Protein AF-A0A1Y4AW25-F1 (afdb_monomer)

Secondary structure (DSSP, 8-state):
----------------PPPPPPPPPPPPPPPPEEEEEEEEEEEEHHHHTTEEEEEEEE-TTSSEEEEETTSSS-EEE----EEEEE-TTS-EEEEEEEEEEEEEEE-SSSEEEEEEEEEEEPTTPPPP-TT-EEEEEEEEEEEEEEEETTTTEEEEEE-----EEEE-SS-HHHHHHHHHHHSS-EEEEETTEEEEES--HHHHHHHHHTT-EEEEEEE-TTS-EEEEEEETTS--

pLDDT: mean 75.8, std 14.0, range [26.12, 91.06]

Mean predicted aligned error: 12.26 Å

Foldseek 3Di:
DDDDDDDDDDDPDPDPDPDPDPDDPDPDPDFAWKKKKKKKKKKFPLLVLFWWKKKWKQDPVRDIDIDTPVPDDWDWDQDQAKEKEAEQVRDIDITGIIMTMDMDMGRDDWDKIKMKIAIHTDPCRDWDDQLDKTKIAIDMWMWMWTDGRPVPDTDTDGDDDHHHYDYYNHDPVRQSVVCVVPVAWDWDDDPRMIIIHRHGSVVSVVNSQQNIKMKIKTAGPVRDIDIDMDRPPPDD

Radius of gyration: 31.59 Å; Cα contacts (8 Å, |Δi|>4): 447; chains: 1; bounding box: 48×78×116 Å

Nearest PDB structures (foldseek):
  1olp-assembly3_C  TM=3.639E-01  e=3.369E-01  Clostridium sardiniense
  3mi8-assembly1_A  TM=3.606E-01  e=2.000E+00  Homo sapiens
  3k51-assembly1_A  TM=3.348E-01  e=2.765E+00  Homo sapiens
  7vs6-assembly1_A-2  TM=2.572E-01  e=1.701E+00  Cucumis sativus
  4ldy-assembly1_A  TM=1.721E-01  e=8.434E-01  Arabidopsis thaliana

Structure (mmCIF, N/CA/C/O backbone):
data_AF-A0A1Y4AW25-F1
#
_entry.id   AF-A0A1Y4AW25-F1
#
loop_
_atom_site.group_PDB
_atom_site.id
_atom_site.type_symbol
_atom_site.label_atom_id
_atom_site.label_alt_id
_atom_site.label_comp_id
_atom_site.label_asym_id
_atom_site.label_entity_id
_atom_site.label_seq_id
_atom_site.pdbx_PDB_ins_code
_atom_site.Cartn_x
_atom_site.Cartn_y
_atom_site.Cartn_z
_atom_site.occupancy
_atom_site.B_iso_or_equiv
_atom_site.auth_seq_id
_atom_site.auth_comp_id
_atom_site.auth_asym_id
_atom_site.auth_atom_id
_atom_site.pdbx_PDB_model_num
ATOM 1 N N . MET A 1 1 ? -1.134 62.618 89.901 1.00 27.34 1 MET A N 1
ATOM 2 C CA . MET A 1 1 ? -0.429 62.319 88.638 1.00 27.34 1 MET A CA 1
ATOM 3 C C . MET A 1 1 ? -1.473 61.701 87.705 1.00 27.34 1 MET A C 1
ATOM 5 O O . MET A 1 1 ? -2.056 60.717 88.125 1.00 27.34 1 MET A O 1
ATOM 9 N N . CYS A 1 2 ? -1.793 62.411 86.607 1.00 27.56 2 CYS A N 1
ATOM 10 C CA . CYS A 1 2 ? -2.615 62.137 85.390 1.00 27.56 2 CYS A CA 1
ATOM 11 C C . CYS A 1 2 ? -3.703 61.022 85.431 1.00 27.56 2 CYS A C 1
ATOM 13 O O . CYS A 1 2 ? -3.367 59.892 85.747 1.00 27.56 2 CYS A O 1
ATOM 15 N N . ILE A 1 3 ? -5.024 61.250 85.259 1.00 27.12 3 ILE A N 1
ATOM 16 C CA . ILE A 1 3 ? -5.886 61.751 84.136 1.00 27.12 3 ILE A CA 1
ATOM 17 C C . ILE A 1 3 ? -6.130 60.742 82.980 1.00 27.12 3 ILE A C 1
ATOM 19 O O . ILE A 1 3 ? -5.175 60.346 82.325 1.00 27.12 3 ILE A O 1
ATOM 23 N N . GLY A 1 4 ? -7.426 60.492 82.672 1.00 26.12 4 GLY A N 1
ATOM 24 C CA . GLY A 1 4 ? -8.008 60.118 81.350 1.00 26.12 4 GLY A CA 1
ATOM 25 C C . GLY A 1 4 ? -8.798 58.788 81.348 1.00 26.12 4 GLY A C 1
ATOM 26 O O . GLY A 1 4 ? -8.183 57.759 81.578 1.00 26.12 4 GLY A O 1
ATOM 27 N N . LEU A 1 5 ? -10.145 58.707 81.349 1.00 31.09 5 LEU A N 1
ATOM 28 C CA . LEU A 1 5 ? -11.220 58.986 80.351 1.00 31.09 5 LEU A CA 1
ATOM 29 C C . LEU A 1 5 ? -11.307 58.025 79.129 1.00 31.09 5 LEU A C 1
ATOM 31 O O . LEU A 1 5 ? -10.419 58.022 78.291 1.00 31.09 5 LEU A O 1
ATOM 35 N N . PHE A 1 6 ? -12.435 57.283 79.085 1.00 35.62 6 PHE A N 1
ATOM 36 C CA . PHE A 1 6 ? -13.186 56.574 78.013 1.00 35.62 6 PHE A CA 1
ATOM 37 C C . PHE A 1 6 ? -12.570 56.324 76.616 1.00 35.62 6 PHE A C 1
ATOM 39 O O . PHE A 1 6 ? -12.140 57.270 75.968 1.00 35.62 6 PHE A O 1
ATOM 46 N N . SER A 1 7 ? -12.781 55.115 76.055 1.00 30.88 7 SER A N 1
ATOM 47 C CA . SER A 1 7 ? -13.607 54.897 74.837 1.00 30.88 7 SER A CA 1
ATOM 48 C C . SER A 1 7 ? -13.652 53.423 74.367 1.00 30.88 7 SER A C 1
ATOM 50 O O . SER A 1 7 ? -12.668 52.706 74.453 1.00 30.88 7 SER A O 1
ATOM 52 N N . CYS A 1 8 ? -14.835 53.055 73.860 1.00 42.72 8 CYS A N 1
ATOM 53 C CA . CYS A 1 8 ? -15.326 51.901 73.092 1.00 42.72 8 CYS A CA 1
ATOM 54 C C . CYS A 1 8 ? -14.332 50.932 72.423 1.00 42.72 8 CYS A C 1
ATOM 56 O O . CYS A 1 8 ? -13.500 51.374 71.639 1.00 42.72 8 CYS A O 1
ATOM 58 N N . GLU A 1 9 ? -14.615 49.625 72.517 1.00 40.53 9 GLU A N 1
ATOM 59 C CA . GLU A 1 9 ? -14.358 48.667 71.431 1.00 40.53 9 GLU A CA 1
ATOM 60 C C . GLU A 1 9 ? -15.408 47.530 71.431 1.00 40.53 9 GLU A C 1
ATOM 62 O O . GLU A 1 9 ? -15.470 46.702 72.329 1.00 40.53 9 GLU A O 1
ATOM 67 N N . LYS A 1 10 ? -16.305 47.657 70.442 1.00 41.28 10 LYS A N 1
ATOM 68 C CA . LYS A 1 10 ? -17.182 46.714 69.721 1.00 41.28 10 LYS A CA 1
ATOM 69 C C . LYS A 1 10 ? -17.498 45.336 70.331 1.00 41.28 10 LYS A C 1
ATOM 71 O O . LYS A 1 10 ? -16.627 44.486 70.452 1.00 41.28 10 LYS A O 1
ATOM 76 N N . ASP A 1 11 ? -18.800 45.083 70.497 1.00 41.22 11 ASP A N 1
ATOM 77 C CA . ASP A 1 11 ? -19.376 43.736 70.468 1.00 41.22 11 ASP A CA 1
ATOM 78 C C . ASP A 1 11 ? -18.989 43.038 69.150 1.00 41.22 11 ASP A C 1
ATOM 80 O O . ASP A 1 11 ? -19.359 43.491 68.061 1.00 41.22 11 ASP A O 1
ATOM 84 N N . GLU A 1 12 ? -18.240 41.939 69.233 1.0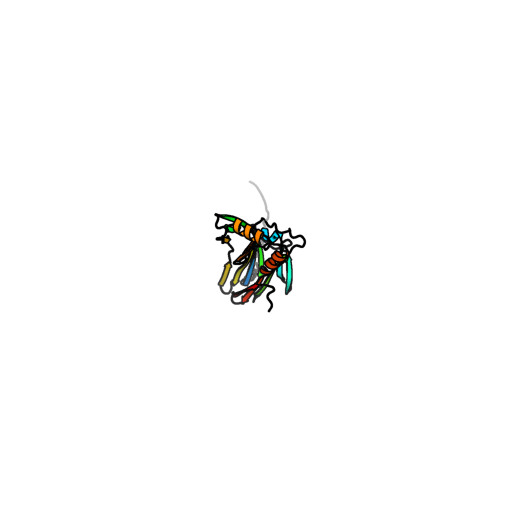0 47.34 12 GLU A N 1
ATOM 85 C CA . GLU A 1 12 ? -18.082 41.014 68.113 1.00 47.34 12 GLU A CA 1
ATOM 86 C C . GLU A 1 12 ? -19.404 40.271 67.909 1.00 47.34 12 GLU A C 1
ATOM 88 O O . GLU A 1 12 ? -19.788 39.386 68.673 1.00 47.34 12 GLU A O 1
ATOM 93 N N . VAL A 1 13 ? -20.126 40.651 66.856 1.00 50.34 13 VAL A N 1
ATOM 94 C CA . VAL A 1 13 ? -21.209 39.839 66.309 1.00 50.34 13 VAL A CA 1
ATOM 95 C C . VAL A 1 13 ? -20.568 38.577 65.738 1.00 50.34 13 VAL A C 1
ATOM 97 O O . VAL A 1 13 ? -19.951 38.622 64.673 1.00 50.34 13 VAL A O 1
ATOM 100 N N . ILE A 1 14 ? -20.715 37.452 66.439 1.00 46.97 14 ILE A N 1
ATOM 101 C CA . ILE A 1 14 ? -20.463 36.128 65.869 1.00 46.97 14 ILE A CA 1
ATOM 102 C C . ILE A 1 14 ? -21.496 35.954 64.754 1.00 46.97 14 ILE A C 1
ATOM 104 O O . ILE A 1 14 ? -22.666 35.670 64.998 1.00 46.97 14 ILE A O 1
ATOM 108 N N . THR A 1 15 ? -21.080 36.220 63.522 1.00 50.06 15 THR A N 1
ATOM 109 C CA . THR A 1 15 ? -21.823 35.804 62.338 1.00 50.06 15 THR A CA 1
ATOM 110 C C . THR A 1 15 ? -21.488 34.335 62.149 1.00 50.06 15 THR A C 1
ATOM 112 O O . THR A 1 15 ? -20.350 33.996 61.834 1.00 50.06 15 THR A O 1
ATOM 115 N N . GLU A 1 16 ? -22.450 33.451 62.420 1.00 53.34 16 GLU A N 1
ATOM 116 C CA . GLU A 1 16 ? -22.342 32.055 62.005 1.00 53.34 16 GLU A CA 1
ATOM 117 C C . GLU A 1 16 ? -22.147 32.054 60.486 1.00 53.34 16 GLU A C 1
ATOM 119 O O . GLU A 1 16 ? -23.026 32.463 59.725 1.00 53.34 16 GLU A O 1
ATOM 124 N N . VAL A 1 17 ? -20.942 31.687 60.051 1.00 58.81 17 VAL A N 1
ATOM 125 C CA . VAL A 1 17 ? -20.667 31.411 58.646 1.00 58.81 17 VAL A CA 1
ATOM 126 C C . VAL A 1 17 ? -21.529 30.197 58.299 1.00 58.81 17 VAL A C 1
ATOM 128 O O . VAL A 1 17 ? -21.386 29.180 58.981 1.00 58.81 17 VAL A O 1
ATOM 131 N N . PRO A 1 18 ? -22.446 30.277 57.316 1.00 58.16 18 PRO A N 1
ATOM 132 C CA . PRO A 1 18 ? -23.211 29.107 56.911 1.00 58.16 18 PRO A CA 1
ATOM 133 C C . PRO A 1 18 ? -22.225 28.009 56.511 1.00 58.16 18 PRO A C 1
ATOM 135 O O . PRO A 1 18 ? -21.277 28.277 55.767 1.00 58.16 18 PRO A O 1
ATOM 138 N N . GLU A 1 19 ? -22.419 26.800 57.046 1.00 61.88 19 GLU A N 1
ATOM 139 C CA . GLU A 1 19 ? -21.645 25.635 56.623 1.00 61.88 19 GLU A CA 1
ATOM 140 C C . GLU A 1 19 ? -21.686 25.557 55.090 1.00 61.88 19 GLU A C 1
ATOM 142 O O . GLU A 1 19 ? -22.754 25.783 54.505 1.00 61.88 19 GLU A O 1
ATOM 147 N N . PRO A 1 20 ? -20.546 25.304 54.420 1.00 60.94 20 PRO A N 1
ATOM 148 C CA . PRO A 1 20 ? -20.552 25.136 52.980 1.00 60.94 20 PRO A CA 1
ATOM 149 C C . PRO A 1 20 ? -21.541 24.022 52.651 1.00 60.94 20 PRO A C 1
ATOM 151 O O . PRO A 1 20 ? -21.436 22.914 53.180 1.00 60.94 20 PRO A O 1
ATOM 154 N N . THR A 1 21 ? -22.528 24.338 51.813 1.00 65.62 21 THR A N 1
ATOM 155 C CA . THR A 1 21 ? -23.413 23.337 51.228 1.00 65.62 21 THR A CA 1
ATOM 156 C C . THR A 1 21 ? -22.523 22.225 50.674 1.00 65.62 21 THR A C 1
ATOM 158 O O . THR A 1 21 ? -21.585 22.559 49.944 1.00 65.62 21 THR A O 1
ATOM 161 N N . PRO A 1 22 ? -22.750 20.945 51.023 1.00 64.94 22 PRO A N 1
ATOM 162 C CA . PRO A 1 22 ? -22.009 19.854 50.412 1.00 64.94 22 PRO A CA 1
ATOM 163 C C . PRO A 1 22 ? -22.120 20.014 48.898 1.00 64.94 22 PRO A C 1
ATOM 165 O O . PRO A 1 22 ? -23.236 20.054 48.376 1.00 64.94 22 PRO A O 1
ATOM 168 N N . GLU A 1 23 ? -20.989 20.191 48.212 1.00 63.78 23 GLU A N 1
ATOM 169 C CA . GLU A 1 23 ? -20.972 20.078 46.757 1.00 63.78 23 GLU A CA 1
ATOM 170 C C . GLU A 1 23 ? -21.543 18.697 46.436 1.00 63.78 23 GLU A C 1
ATOM 172 O O . GLU A 1 23 ? -21.101 17.693 47.008 1.00 63.78 23 GLU A O 1
ATOM 177 N N . GLU A 1 24 ? -22.582 18.648 45.597 1.00 65.06 24 GLU A N 1
ATOM 178 C CA . GLU A 1 24 ? -23.024 17.374 45.045 1.00 65.06 24 GLU A CA 1
ATOM 179 C C . GLU A 1 24 ? -21.786 16.700 44.446 1.00 65.06 24 GLU A C 1
ATOM 181 O O . GLU A 1 24 ? -21.027 17.373 43.737 1.00 65.06 24 GLU A O 1
ATOM 186 N N . PRO A 1 25 ? -21.522 15.419 44.768 1.00 60.66 25 PRO A N 1
ATOM 187 C CA . PRO A 1 25 ? -20.409 14.718 44.158 1.00 60.66 25 PRO A CA 1
ATOM 188 C C . PRO A 1 25 ? -20.555 14.870 42.647 1.00 60.66 25 PRO A C 1
ATOM 190 O O . PRO A 1 25 ? -21.625 14.593 42.099 1.00 60.66 25 PRO A O 1
ATOM 193 N N . ALA A 1 26 ? -19.502 15.374 41.997 1.00 67.94 26 ALA A N 1
ATOM 194 C CA . ALA A 1 26 ? -19.454 15.403 40.546 1.00 67.94 26 ALA A CA 1
ATOM 195 C C . ALA A 1 26 ? -19.822 13.995 40.053 1.00 67.94 26 ALA A C 1
ATOM 197 O O . ALA A 1 26 ? -19.329 13.028 40.649 1.00 67.94 26 ALA A O 1
ATOM 198 N N . PRO A 1 27 ? -20.714 13.864 39.053 1.00 63.00 27 PRO A N 1
ATOM 199 C CA . PRO A 1 27 ? -21.057 12.553 38.527 1.00 63.00 27 PRO A CA 1
ATOM 200 C C . PRO A 1 27 ? -19.753 11.830 38.195 1.00 63.00 27 PRO A C 1
ATOM 202 O O . PRO A 1 27 ? -18.874 12.409 37.550 1.00 63.00 27 PRO A O 1
ATOM 205 N N . GLU A 1 28 ? -19.593 10.615 38.728 1.00 65.38 28 GLU A N 1
ATOM 206 C CA . GLU A 1 28 ? -18.456 9.778 38.360 1.00 65.38 28 GLU A CA 1
ATOM 207 C C . GLU A 1 28 ? -18.440 9.669 36.829 1.00 65.38 28 GLU A C 1
ATOM 209 O O . GLU A 1 28 ? -19.515 9.527 36.234 1.00 65.38 28 GLU A O 1
ATOM 214 N N . PRO A 1 29 ? -17.270 9.816 36.178 1.00 65.94 29 PRO A N 1
ATOM 215 C CA . PRO A 1 29 ? -17.197 9.671 34.734 1.00 65.94 29 PRO A CA 1
ATOM 216 C C . PRO A 1 29 ? -17.745 8.293 34.363 1.00 65.94 29 PRO A C 1
ATOM 218 O O . PRO A 1 29 ? -17.376 7.294 34.983 1.00 65.94 29 PRO A O 1
ATOM 221 N N . GLU A 1 30 ? -18.657 8.256 33.392 1.00 68.56 30 GLU A N 1
ATOM 222 C CA . GLU A 1 30 ? -19.148 6.991 32.856 1.00 68.56 30 GLU A CA 1
ATOM 223 C C . GLU A 1 30 ? -17.948 6.163 32.362 1.00 68.56 30 GLU A C 1
ATOM 225 O O . GLU A 1 30 ? -17.000 6.745 31.817 1.00 68.56 30 GLU A O 1
ATOM 230 N N . PRO A 1 31 ? -17.935 4.837 32.602 1.00 67.44 31 PRO A N 1
ATOM 231 C CA . PRO A 1 31 ? -16.833 3.987 32.171 1.00 67.44 31 PRO A CA 1
ATOM 232 C C . PRO A 1 31 ? -16.632 4.136 30.664 1.00 67.44 31 PRO A C 1
ATOM 234 O O . PRO A 1 31 ? -17.593 4.092 29.894 1.00 67.44 31 PRO A O 1
ATOM 237 N N . ALA A 1 32 ? -15.384 4.344 30.243 1.00 72.88 32 ALA A N 1
ATOM 238 C CA . ALA A 1 32 ? -15.093 4.575 28.839 1.00 72.88 32 ALA A CA 1
ATOM 239 C C . ALA A 1 32 ? -15.260 3.273 28.042 1.00 72.88 32 ALA A C 1
ATOM 241 O O . ALA A 1 32 ? -14.596 2.270 28.325 1.00 72.88 32 ALA A O 1
ATOM 242 N N . HIS A 1 33 ? -16.121 3.318 27.026 1.00 83.81 33 HIS A N 1
ATOM 243 C CA . HIS A 1 33 ? -16.250 2.281 26.013 1.00 83.81 33 HIS A CA 1
ATOM 244 C C . HIS A 1 33 ? -16.055 2.919 24.641 1.00 83.81 33 HIS A C 1
ATOM 246 O O . HIS A 1 33 ? -16.879 3.716 24.197 1.00 83.81 33 HIS A O 1
ATOM 252 N N . TYR A 1 34 ? -14.934 2.614 23.995 1.00 86.25 34 TYR A N 1
ATOM 253 C CA . TYR A 1 34 ? -14.635 3.140 22.668 1.00 86.25 34 TYR A CA 1
ATOM 254 C C . TYR A 1 34 ? -13.691 2.224 21.896 1.00 86.25 34 TYR A C 1
ATOM 256 O O . TYR A 1 34 ? -12.948 1.415 22.464 1.00 86.25 34 TYR A O 1
ATOM 264 N N . VAL A 1 35 ? -13.698 2.380 20.575 1.00 86.12 35 VAL A N 1
ATOM 265 C CA . VAL A 1 35 ? -12.714 1.763 19.692 1.00 86.12 35 VAL A CA 1
ATOM 266 C C . VAL A 1 35 ? -12.054 2.819 18.823 1.00 86.12 35 VAL A C 1
ATOM 268 O O . VAL A 1 35 ? -12.696 3.597 18.121 1.00 86.12 35 VAL A O 1
ATOM 271 N N . ASP A 1 36 ? -10.731 2.828 18.877 1.00 87.44 36 ASP A N 1
ATOM 272 C CA . ASP A 1 36 ? -9.889 3.574 17.963 1.00 87.44 36 ASP A CA 1
ATOM 273 C C . ASP A 1 36 ? -9.403 2.637 16.857 1.00 87.44 36 ASP A C 1
ATOM 275 O O . ASP A 1 36 ? -8.743 1.633 17.136 1.00 87.44 36 ASP A O 1
ATOM 279 N N . ILE A 1 37 ? -9.657 2.983 15.597 1.00 84.44 37 ILE A N 1
ATOM 280 C CA . ILE A 1 37 ? -9.162 2.241 14.432 1.00 84.44 37 ILE A CA 1
ATOM 281 C C . ILE A 1 37 ? -8.182 3.134 13.680 1.00 84.44 37 ILE A C 1
ATOM 283 O O . ILE A 1 37 ? -8.502 4.248 13.278 1.00 84.44 37 ILE A O 1
ATOM 287 N N . THR A 1 38 ? -6.954 2.660 13.517 1.00 85.44 38 THR A N 1
ATOM 288 C CA . THR A 1 38 ? -5.892 3.331 12.771 1.00 85.44 38 THR A CA 1
ATOM 289 C C . THR A 1 38 ? -5.604 2.575 11.490 1.00 85.44 38 THR A C 1
ATOM 291 O O . THR A 1 38 ? -5.115 1.448 11.499 1.00 85.44 38 THR A O 1
ATOM 294 N N . TYR A 1 39 ? -5.861 3.242 10.380 1.00 84.50 39 TYR A N 1
ATOM 295 C CA . TYR A 1 39 ? -5.588 2.754 9.044 1.00 84.50 39 TYR A CA 1
ATOM 296 C C . TYR A 1 39 ? -4.242 3.266 8.568 1.00 84.50 39 TYR A C 1
ATOM 298 O O . TYR A 1 39 ? -3.952 4.455 8.717 1.00 84.50 39 TYR A O 1
ATOM 306 N N . THR A 1 40 ? -3.440 2.382 7.981 1.00 84.00 40 THR A N 1
ATOM 307 C CA . THR A 1 40 ? -2.124 2.713 7.436 1.00 84.00 40 THR A CA 1
ATOM 308 C C . THR A 1 40 ? -2.053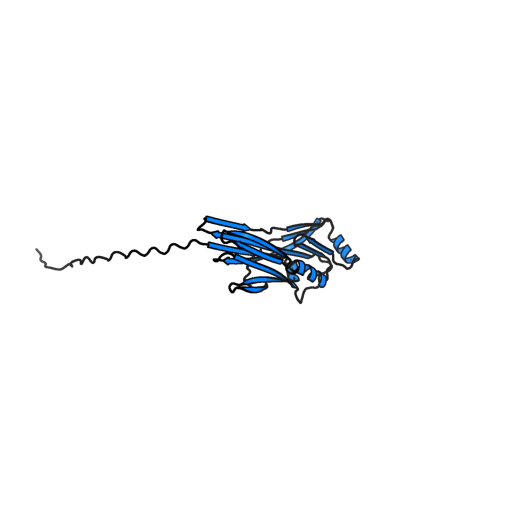 2.284 5.980 1.00 84.00 40 THR A C 1
ATOM 310 O O . THR A 1 40 ? -2.236 1.114 5.661 1.00 84.00 40 THR A O 1
ATOM 313 N N . LEU A 1 41 ? -1.769 3.237 5.097 1.00 85.31 41 LEU A N 1
ATOM 314 C CA . LEU A 1 41 ? -1.520 3.003 3.681 1.00 85.31 41 LEU A CA 1
ATOM 315 C C . LEU A 1 41 ? -0.034 3.196 3.393 1.00 85.31 41 LEU A C 1
ATOM 317 O O . 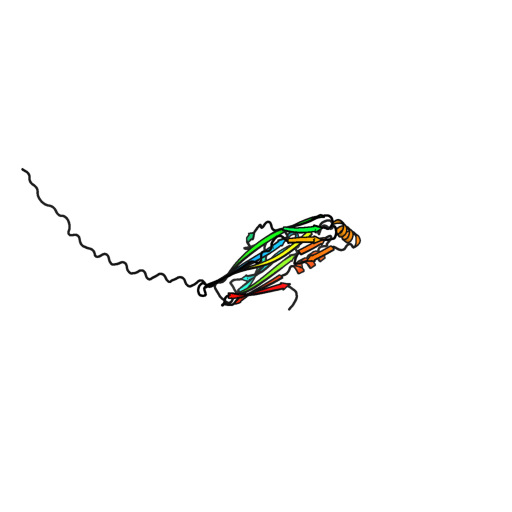LEU A 1 41 ? 0.517 4.253 3.694 1.00 85.31 41 LEU A O 1
ATOM 321 N N . ASN A 1 42 ? 0.586 2.206 2.762 1.00 83.44 42 ASN A N 1
ATOM 322 C CA . ASN A 1 42 ? 1.963 2.240 2.294 1.00 83.44 42 ASN A CA 1
ATOM 323 C C . ASN A 1 42 ? 1.985 2.177 0.764 1.00 83.44 42 ASN A C 1
ATOM 325 O O . ASN A 1 42 ? 1.349 1.315 0.160 1.00 83.44 42 ASN A O 1
ATOM 329 N N . CYS A 1 43 ? 2.726 3.076 0.123 1.00 85.06 43 CYS A N 1
ATOM 330 C CA . CYS A 1 43 ? 2.870 3.108 -1.331 1.00 85.06 43 CYS A CA 1
ATOM 331 C C . CYS A 1 43 ? 4.285 3.532 -1.718 1.00 85.06 43 CYS A C 1
ATOM 333 O O . CYS A 1 43 ? 4.793 4.510 -1.180 1.00 85.06 43 CYS A O 1
ATOM 335 N N . SER A 1 44 ? 4.925 2.858 -2.669 1.00 85.62 44 SER A N 1
ATOM 336 C CA . SER A 1 44 ? 6.211 3.314 -3.211 1.00 85.62 44 SER A CA 1
ATOM 337 C C . SER A 1 44 ? 6.083 4.676 -3.893 1.00 85.62 44 SER A C 1
ATOM 339 O O . SER A 1 44 ? 5.140 4.893 -4.657 1.00 85.62 44 SER A O 1
ATOM 341 N N . GLU A 1 45 ? 7.080 5.540 -3.725 1.00 85.62 45 GLU A N 1
ATOM 342 C CA . GLU A 1 45 ? 7.195 6.812 -4.449 1.00 85.62 45 GLU A CA 1
ATOM 343 C C . GLU A 1 45 ? 7.187 6.616 -5.978 1.00 85.62 45 GLU A C 1
ATOM 345 O O . GLU A 1 45 ? 6.597 7.417 -6.701 1.00 85.62 45 GLU A O 1
ATOM 350 N N . ASP A 1 46 ? 7.770 5.518 -6.473 1.00 85.06 46 ASP A N 1
ATOM 351 C CA . ASP A 1 46 ? 7.778 5.175 -7.899 1.00 85.06 46 ASP A CA 1
ATOM 352 C C . ASP A 1 46 ? 6.371 4.945 -8.458 1.00 85.06 46 ASP A C 1
ATOM 354 O O . ASP A 1 46 ? 6.037 5.503 -9.501 1.00 85.06 46 ASP A O 1
ATOM 358 N N . LEU A 1 47 ? 5.507 4.226 -7.734 1.00 85.06 47 LEU A N 1
ATOM 359 C CA . LEU A 1 47 ? 4.105 4.036 -8.123 1.00 85.06 47 LEU A CA 1
ATOM 360 C C . LEU A 1 47 ? 3.352 5.380 -8.189 1.00 85.06 47 LEU A C 1
ATOM 362 O O . LEU A 1 47 ? 2.594 5.621 -9.128 1.00 85.06 47 LEU A O 1
ATOM 366 N N . LEU A 1 48 ? 3.611 6.309 -7.260 1.00 86.75 48 LEU A N 1
ATOM 367 C CA . LEU A 1 48 ? 2.963 7.634 -7.227 1.00 86.75 48 LEU A CA 1
ATOM 368 C C . LEU A 1 48 ? 3.294 8.525 -8.431 1.00 86.75 48 LEU A C 1
ATOM 370 O O . LEU A 1 48 ? 2.600 9.518 -8.665 1.00 86.75 48 LEU A O 1
ATOM 374 N N . LYS A 1 49 ? 4.328 8.208 -9.218 1.00 85.56 49 LYS A N 1
ATOM 375 C CA . LYS A 1 49 ? 4.576 8.890 -10.500 1.00 85.56 49 LYS A CA 1
ATOM 376 C C . LYS A 1 49 ? 3.456 8.608 -11.502 1.00 85.56 49 LYS A C 1
ATOM 378 O O . LYS A 1 49 ? 3.130 9.488 -12.293 1.00 85.56 49 LYS A O 1
ATOM 383 N N . TYR A 1 50 ? 2.836 7.433 -11.409 1.00 85.31 50 TYR A N 1
ATOM 384 C CA . TYR A 1 50 ? 1.839 6.944 -12.356 1.00 85.31 50 TYR A CA 1
ATOM 385 C C . TYR A 1 50 ? 0.401 7.070 -11.832 1.00 85.31 50 TYR A C 1
ATOM 387 O O . TYR A 1 50 ? -0.526 7.258 -12.613 1.00 85.31 50 TYR A O 1
ATOM 395 N N . VAL A 1 51 ? 0.195 7.043 -10.511 1.00 87.25 51 VAL A N 1
ATOM 396 C CA . VAL A 1 51 ? -1.157 7.033 -9.920 1.00 87.25 51 VAL A CA 1
ATOM 397 C C . VAL A 1 51 ? -1.393 8.087 -8.856 1.00 87.25 51 VAL A C 1
ATOM 399 O O . VAL A 1 51 ? -0.468 8.646 -8.266 1.00 87.25 51 VAL A O 1
ATOM 402 N N . ILE A 1 52 ? -2.672 8.312 -8.575 1.00 87.75 52 ILE A N 1
ATOM 403 C CA . ILE A 1 52 ? -3.164 9.042 -7.413 1.00 87.75 52 ILE A CA 1
ATOM 404 C C . ILE A 1 52 ? -3.905 8.043 -6.515 1.00 87.75 52 ILE A C 1
ATOM 406 O O . ILE A 1 52 ? -4.961 7.540 -6.915 1.00 87.75 52 ILE A O 1
ATOM 410 N N . PRO A 1 53 ? -3.386 7.735 -5.312 1.00 87.44 53 PRO A N 1
ATOM 411 C CA . PRO A 1 53 ? -4.111 6.928 -4.344 1.00 87.44 53 PRO A CA 1
ATOM 412 C C . PRO A 1 53 ? -5.365 7.660 -3.862 1.00 87.44 53 PRO A C 1
ATOM 414 O O . PRO A 1 53 ? -5.328 8.845 -3.512 1.00 87.44 53 PRO A O 1
ATOM 417 N N . GLN A 1 54 ? -6.470 6.931 -3.813 1.00 88.44 54 GLN A N 1
ATOM 418 C CA . GLN A 1 54 ? -7.752 7.384 -3.304 1.00 88.44 54 GLN A CA 1
ATOM 419 C C . GLN A 1 54 ? -8.254 6.408 -2.253 1.00 88.44 54 GLN A C 1
ATOM 421 O O . GLN A 1 54 ? -8.095 5.195 -2.380 1.00 88.44 54 GLN A O 1
ATOM 426 N N . VAL A 1 55 ? -8.885 6.956 -1.225 1.00 87.50 55 VAL A N 1
ATOM 427 C CA . VAL A 1 55 ? -9.509 6.180 -0.163 1.00 87.50 55 VAL A CA 1
ATOM 428 C C . VAL A 1 55 ? -10.980 6.541 -0.113 1.00 87.50 55 VAL A C 1
ATOM 430 O O . VAL A 1 55 ? -11.319 7.721 -0.036 1.00 87.50 55 VAL A O 1
ATOM 433 N N . THR A 1 56 ? -11.837 5.528 -0.129 1.00 87.88 56 THR A N 1
ATOM 434 C CA . THR A 1 56 ? -13.264 5.660 0.169 1.00 87.88 56 THR A CA 1
ATOM 435 C C . THR A 1 56 ? -13.548 5.010 1.514 1.00 87.88 56 THR A C 1
ATOM 437 O O . THR A 1 56 ? -13.099 3.890 1.749 1.00 87.88 56 THR A O 1
ATOM 440 N N . TYR A 1 57 ? -14.244 5.721 2.395 1.00 83.75 57 TYR A N 1
ATOM 441 C CA . TYR A 1 57 ? -14.621 5.260 3.734 1.00 83.75 57 TYR A CA 1
ATOM 442 C C . TYR A 1 57 ? -16.022 5.765 4.095 1.00 83.75 57 TYR A C 1
ATOM 444 O O . TYR A 1 57 ? -16.543 6.676 3.441 1.00 83.75 57 TYR A O 1
ATOM 452 N N . MET A 1 58 ? -16.633 5.193 5.133 1.00 79.81 58 MET A N 1
ATOM 453 C CA . MET A 1 58 ? -17.923 5.661 5.640 1.00 79.81 58 MET A CA 1
ATOM 454 C C . MET A 1 58 ? -17.734 6.906 6.517 1.00 79.81 58 MET A C 1
ATOM 456 O O . MET A 1 58 ? -17.013 6.870 7.510 1.00 79.81 58 MET A O 1
ATOM 460 N N . GLY A 1 59 ? -18.341 8.028 6.137 1.00 72.25 59 GLY A N 1
ATOM 461 C CA . GLY A 1 59 ? -18.323 9.257 6.929 1.00 72.25 59 GLY A CA 1
ATOM 462 C C . GLY A 1 59 ? -19.300 9.217 8.107 1.00 72.25 59 GLY A C 1
ATOM 463 O O . GLY A 1 59 ? -20.222 8.404 8.140 1.00 72.25 59 GLY A O 1
ATOM 464 N N . ASP A 1 60 ? -19.139 10.157 9.040 1.00 71.12 60 ASP A N 1
ATOM 465 C CA . ASP A 1 60 ? -19.936 10.260 10.277 1.00 71.12 60 ASP A CA 1
ATOM 466 C C . ASP A 1 60 ? -21.453 10.416 10.032 1.00 71.12 60 ASP A C 1
ATOM 468 O O . ASP A 1 60 ? -22.271 10.144 10.908 1.00 71.12 60 ASP A O 1
ATOM 472 N N . ASP A 1 61 ? -21.857 10.866 8.839 1.00 76.94 61 ASP A N 1
ATOM 473 C CA . ASP A 1 61 ? -23.260 10.987 8.427 1.00 76.94 61 ASP A CA 1
ATOM 474 C C . ASP A 1 61 ? -23.819 9.715 7.759 1.00 76.94 61 ASP A C 1
ATOM 476 O O . ASP A 1 61 ? -24.932 9.738 7.219 1.00 76.94 61 ASP A O 1
ATOM 480 N N . GLY A 1 62 ? -23.052 8.621 7.779 1.00 70.25 62 GLY A N 1
ATOM 481 C CA . GLY A 1 62 ? -23.388 7.340 7.164 1.00 70.25 62 GLY A CA 1
ATOM 482 C C . GLY A 1 62 ? -23.326 7.352 5.636 1.00 70.25 62 GLY A C 1
ATOM 483 O O . GLY A 1 62 ? -23.947 6.497 5.000 1.00 70.25 62 GLY A O 1
ATOM 484 N N . LYS A 1 63 ? -22.647 8.333 5.024 1.00 80.56 63 LYS A N 1
ATOM 485 C CA . LYS A 1 63 ? -22.416 8.375 3.574 1.00 80.56 63 LYS A CA 1
ATOM 486 C C . LYS A 1 63 ? -20.970 8.056 3.234 1.00 80.56 63 LYS A C 1
ATOM 488 O O . LYS A 1 63 ? -20.052 8.441 3.948 1.00 80.56 63 LYS A O 1
ATOM 493 N N . GLU A 1 64 ? -20.768 7.425 2.084 1.00 84.19 64 GLU A N 1
ATOM 494 C CA . GLU A 1 64 ? -19.430 7.202 1.543 1.00 84.19 64 GLU A CA 1
ATOM 495 C C . GLU A 1 64 ? -18.751 8.530 1.191 1.00 84.19 64 GLU A C 1
ATOM 497 O O . GLU A 1 64 ? -19.316 9.392 0.506 1.00 84.19 64 GLU A O 1
ATOM 502 N N . VAL A 1 65 ? -17.508 8.673 1.644 1.00 84.38 65 VAL A N 1
ATOM 503 C CA . VAL A 1 65 ? -16.634 9.806 1.354 1.00 84.38 65 VAL A CA 1
ATOM 504 C C . VAL A 1 65 ? -15.389 9.280 0.653 1.00 84.38 65 VAL A C 1
ATOM 506 O O . VAL A 1 65 ? -14.661 8.462 1.209 1.00 84.38 65 VAL A O 1
ATOM 509 N N . THR A 1 66 ? -15.117 9.785 -0.551 1.00 86.12 66 THR A N 1
ATOM 510 C CA . THR A 1 66 ? -13.891 9.491 -1.303 1.00 86.12 66 THR A CA 1
ATOM 511 C C . THR A 1 66 ? -12.942 10.680 -1.244 1.00 86.12 66 THR A C 1
ATOM 513 O O . THR A 1 66 ? -13.316 11.799 -1.598 1.00 86.12 66 THR A O 1
ATOM 516 N N . VAL A 1 67 ? -11.697 10.435 -0.837 1.00 85.25 67 VAL A N 1
ATOM 517 C CA . VAL A 1 67 ? -10.637 11.448 -0.772 1.00 85.25 67 VAL A CA 1
ATOM 518 C C . VAL A 1 67 ? -9.399 11.002 -1.534 1.00 85.25 67 VAL A C 1
ATOM 520 O O . VAL A 1 67 ? -9.047 9.823 -1.538 1.00 85.25 67 VAL A O 1
ATOM 523 N N . GLN A 1 68 ? -8.711 11.956 -2.160 1.00 84.50 68 GLN A N 1
ATOM 524 C CA . GLN A 1 68 ? -7.373 11.729 -2.700 1.00 84.50 68 GLN A CA 1
ATOM 525 C C . GLN A 1 68 ? -6.355 11.943 -1.578 1.00 84.50 68 GLN A C 1
ATOM 527 O O . GLN A 1 68 ? -6.439 12.925 -0.834 1.00 84.50 68 GLN A O 1
ATOM 532 N N . ILE A 1 69 ? -5.384 11.038 -1.455 1.00 76.38 69 ILE A N 1
ATOM 533 C CA . ILE A 1 69 ? -4.348 11.103 -0.408 1.00 76.38 69 ILE A CA 1
ATOM 534 C C . ILE A 1 69 ? -3.464 12.362 -0.560 1.00 76.38 69 ILE A C 1
ATOM 536 O O . ILE A 1 69 ? -2.833 12.799 0.397 1.00 76.38 69 ILE A O 1
ATOM 540 N N . THR A 1 70 ? -3.461 13.001 -1.734 1.00 68.25 70 THR A N 1
ATOM 541 C CA . THR A 1 70 ? -2.781 14.284 -1.974 1.00 68.25 70 THR A CA 1
ATOM 542 C C . THR A 1 70 ? -3.489 15.494 -1.357 1.00 68.25 70 THR A C 1
ATOM 544 O O . THR A 1 70 ? -2.858 16.541 -1.217 1.00 68.25 70 THR A O 1
ATOM 547 N N . ASP A 1 71 ? -4.767 15.367 -0.983 1.00 55.34 71 ASP A N 1
ATOM 548 C CA . ASP A 1 71 ? -5.654 16.520 -0.788 1.00 55.34 71 ASP A CA 1
ATOM 549 C C . ASP A 1 71 ? -6.137 16.732 0.662 1.00 55.34 71 ASP A C 1
ATOM 551 O O . ASP A 1 71 ? -6.811 17.729 0.919 1.00 55.34 71 ASP A O 1
ATOM 555 N N . THR A 1 72 ? -5.876 15.834 1.625 1.00 57.66 72 THR A N 1
ATOM 556 C CA . THR A 1 72 ? -6.706 15.783 2.856 1.00 57.66 72 THR A CA 1
ATOM 557 C C . THR A 1 72 ? -6.045 15.180 4.109 1.00 57.66 72 THR A C 1
ATOM 559 O O . THR A 1 72 ? -4.914 14.711 4.055 1.00 57.66 72 THR A O 1
ATOM 562 N N . ASP A 1 73 ? -6.811 15.212 5.217 1.00 63.53 73 ASP A N 1
ATOM 563 C CA . ASP A 1 73 ? -6.696 14.738 6.622 1.00 63.53 73 ASP A CA 1
ATOM 564 C C . ASP A 1 73 ? -5.884 13.467 6.955 1.00 63.53 73 ASP A C 1
ATOM 566 O O . ASP A 1 73 ? -5.824 13.050 8.114 1.00 63.53 73 ASP A O 1
ATOM 570 N N . TRP A 1 74 ? -5.273 12.815 5.976 1.00 73.44 74 TRP A N 1
ATOM 571 C CA . TRP A 1 74 ? -4.334 11.726 6.194 1.00 73.44 74 TRP A CA 1
ATOM 572 C C . TRP A 1 74 ? -2.976 12.296 6.593 1.00 73.44 74 TRP A C 1
ATOM 574 O O . TRP A 1 74 ? -2.343 13.049 5.853 1.00 73.44 74 TRP A O 1
ATOM 584 N N . MET A 1 75 ? -2.497 11.918 7.775 1.00 75.69 75 MET A N 1
ATOM 585 C CA . MET A 1 75 ? -1.171 12.327 8.211 1.00 75.69 75 MET A CA 1
ATOM 586 C C . MET A 1 75 ? -0.139 11.503 7.449 1.00 75.69 75 MET A C 1
ATOM 588 O O . MET A 1 75 ? -0.024 10.294 7.659 1.00 75.69 75 MET A O 1
ATOM 592 N N . GLN A 1 76 ? 0.618 12.158 6.572 1.00 76.31 76 GLN A N 1
ATOM 593 C CA . GLN A 1 76 ? 1.808 11.562 5.985 1.00 76.31 76 GLN A CA 1
ATOM 594 C C . GLN A 1 76 ? 2.850 11.367 7.087 1.00 76.31 76 GLN A C 1
ATOM 596 O O . GLN A 1 76 ? 3.313 12.330 7.704 1.00 76.31 76 GLN A O 1
ATOM 601 N N . ILE A 1 77 ? 3.227 10.116 7.322 1.00 70.88 77 ILE A N 1
ATOM 602 C CA . ILE A 1 77 ? 4.349 9.769 8.181 1.00 70.88 77 ILE A CA 1
ATOM 603 C C . ILE A 1 77 ? 5.510 9.468 7.246 1.00 70.88 77 ILE A C 1
ATOM 605 O O . ILE A 1 77 ? 5.491 8.484 6.512 1.00 70.88 77 ILE A O 1
ATOM 609 N N . ASN A 1 78 ? 6.533 10.319 7.258 1.00 61.09 78 ASN A N 1
ATOM 610 C CA . ASN A 1 78 ? 7.789 9.997 6.588 1.00 61.09 78 ASN A CA 1
ATOM 611 C C . ASN A 1 78 ? 8.513 8.936 7.423 1.00 61.09 78 ASN A C 1
ATOM 613 O O . ASN A 1 78 ? 9.356 9.263 8.257 1.00 61.09 78 ASN A O 1
ATOM 617 N N . ASN A 1 79 ? 8.130 7.675 7.245 1.00 63.16 79 ASN A N 1
ATOM 618 C CA . ASN A 1 79 ? 8.918 6.544 7.705 1.00 63.16 79 ASN A CA 1
ATOM 619 C C . ASN A 1 79 ? 9.983 6.244 6.646 1.00 63.16 79 ASN A C 1
ATOM 621 O O . ASN A 1 79 ? 9.678 6.214 5.459 1.00 63.16 79 ASN A O 1
ATOM 625 N N . ASP A 1 80 ? 11.219 5.979 7.071 1.00 64.44 80 ASP A N 1
ATOM 626 C CA . ASP A 1 80 ? 12.315 5.546 6.189 1.00 64.44 80 ASP A CA 1
ATOM 627 C C . ASP A 1 80 ? 12.146 4.073 5.751 1.00 64.44 80 ASP A C 1
ATOM 629 O O . ASP A 1 80 ? 13.108 3.307 5.738 1.00 64.44 80 ASP A O 1
ATOM 633 N N . ALA A 1 81 ? 10.921 3.646 5.436 1.00 78.56 81 ALA A N 1
ATOM 634 C CA . ALA A 1 81 ? 10.650 2.291 4.983 1.00 78.56 81 ALA A CA 1
ATOM 635 C C . ALA A 1 81 ? 11.103 2.129 3.529 1.00 78.56 81 ALA A C 1
ATOM 637 O O . ALA A 1 81 ? 10.866 2.996 2.676 1.00 78.56 81 ALA A O 1
ATOM 638 N N . ARG A 1 82 ? 11.774 1.013 3.239 1.00 84.69 82 ARG A N 1
ATOM 639 C CA . ARG A 1 82 ? 12.292 0.731 1.899 1.00 84.69 82 ARG A CA 1
ATOM 640 C C . ARG A 1 82 ? 11.795 -0.594 1.365 1.00 84.69 82 ARG A C 1
ATOM 642 O O . ARG A 1 82 ? 11.763 -1.610 2.056 1.00 84.69 82 ARG A O 1
ATOM 649 N N . PHE A 1 83 ? 11.486 -0.565 0.079 1.00 84.69 83 PHE A N 1
ATOM 650 C CA . PHE A 1 83 ? 11.270 -1.750 -0.723 1.00 84.69 83 PHE A CA 1
ATOM 651 C C . PHE A 1 83 ? 12.504 -1.979 -1.600 1.00 84.69 83 PHE A C 1
ATOM 653 O O . PHE A 1 83 ? 12.924 -1.059 -2.297 1.00 84.69 83 PHE A O 1
ATOM 660 N N . GLY A 1 84 ? 13.115 -3.164 -1.559 1.00 88.00 84 GLY A N 1
ATOM 661 C CA . GLY A 1 84 ? 14.352 -3.460 -2.284 1.00 88.00 84 GLY A CA 1
ATOM 662 C C . GLY A 1 84 ? 14.337 -4.782 -3.048 1.00 88.00 84 GLY A C 1
ATOM 663 O O . GLY A 1 84 ? 13.732 -5.765 -2.627 1.00 88.00 84 GLY A O 1
ATOM 664 N N . VAL A 1 85 ? 15.076 -4.827 -4.152 1.00 87.69 85 VAL A N 1
ATOM 665 C CA . VAL A 1 85 ? 15.350 -6.037 -4.933 1.00 87.69 85 VAL A CA 1
ATOM 666 C C . VAL A 1 85 ? 16.853 -6.160 -5.141 1.00 87.69 85 VAL A C 1
ATOM 668 O O . VAL A 1 85 ? 17.513 -5.186 -5.503 1.00 87.69 85 VAL A O 1
ATOM 671 N N . THR A 1 86 ? 17.391 -7.354 -4.901 1.00 91.06 86 THR A N 1
ATOM 672 C CA . THR A 1 86 ? 18.766 -7.735 -5.252 1.00 91.06 86 THR A CA 1
ATOM 673 C C . THR A 1 86 ? 18.722 -8.735 -6.401 1.00 91.06 86 THR A C 1
ATOM 675 O O . THR A 1 86 ? 17.965 -9.699 -6.341 1.00 91.06 86 THR A O 1
ATOM 678 N N . PHE A 1 87 ? 19.519 -8.508 -7.436 1.00 90.31 87 PHE A N 1
ATOM 679 C CA . PHE A 1 87 ? 19.599 -9.349 -8.630 1.00 90.31 87 PHE A CA 1
ATOM 680 C C . PHE A 1 87 ? 20.726 -10.385 -8.510 1.00 90.31 87 PHE A C 1
ATOM 682 O O . PHE A 1 87 ? 21.626 -10.248 -7.672 1.00 90.31 87 PHE A O 1
ATOM 689 N N . GLY A 1 88 ? 20.710 -11.406 -9.372 1.00 88.56 88 GLY A N 1
ATOM 690 C CA . GLY A 1 88 ? 21.669 -12.518 -9.338 1.00 88.56 88 GLY A CA 1
ATOM 691 C C . GLY A 1 88 ? 23.127 -12.110 -9.592 1.00 88.56 88 GLY A C 1
ATOM 692 O O . GLY A 1 88 ? 24.058 -12.802 -9.176 1.00 88.56 88 GLY A O 1
ATOM 693 N N . ASP A 1 89 ? 23.346 -10.951 -10.216 1.00 89.75 89 ASP A N 1
ATOM 694 C CA . ASP A 1 89 ? 24.662 -10.331 -10.423 1.00 89.75 89 ASP A CA 1
ATOM 695 C C . ASP A 1 89 ? 25.166 -9.523 -9.210 1.00 89.75 89 ASP A C 1
ATOM 697 O O . ASP A 1 89 ? 26.289 -9.011 -9.222 1.00 89.75 89 ASP A O 1
ATOM 701 N N . GLY A 1 90 ? 24.353 -9.411 -8.156 1.00 87.12 90 GLY A N 1
ATOM 702 C CA . GLY A 1 90 ? 24.629 -8.624 -6.958 1.00 87.12 90 GLY A CA 1
ATOM 703 C C . GLY A 1 90 ? 24.281 -7.140 -7.082 1.00 87.12 90 GLY A C 1
ATOM 704 O O . GLY A 1 90 ? 24.509 -6.392 -6.127 1.00 87.12 90 GLY A O 1
ATOM 705 N N . SER A 1 91 ? 23.735 -6.695 -8.218 1.00 88.81 91 SER A N 1
ATOM 706 C CA . SER A 1 91 ? 23.158 -5.355 -8.331 1.00 88.81 91 SER A CA 1
ATOM 707 C C . SER A 1 91 ? 21.863 -5.258 -7.516 1.00 88.81 91 SER A C 1
ATOM 709 O O . SER A 1 91 ? 21.245 -6.265 -7.166 1.00 88.81 91 SER A O 1
ATOM 711 N N . SER A 1 92 ? 21.448 -4.040 -7.166 1.00 88.19 92 SER A N 1
ATOM 712 C CA . SER A 1 92 ? 20.214 -3.823 -6.414 1.00 88.19 92 SER A CA 1
ATOM 713 C C . SER A 1 92 ? 19.460 -2.586 -6.879 1.00 88.19 92 SER A C 1
ATOM 715 O O . SER A 1 92 ? 20.011 -1.672 -7.495 1.00 88.19 92 SER A O 1
ATOM 717 N N . SER A 1 93 ? 18.159 -2.583 -6.616 1.00 87.06 93 SER A N 1
ATOM 718 C CA . SER A 1 93 ? 17.248 -1.465 -6.851 1.00 87.06 93 SER A CA 1
ATOM 719 C C . SER A 1 93 ? 16.331 -1.326 -5.643 1.00 87.06 93 SER A C 1
ATOM 721 O O . SER A 1 93 ? 16.051 -2.310 -4.961 1.00 87.06 93 SER A O 1
ATOM 723 N N . SER A 1 94 ? 15.894 -0.108 -5.340 1.00 87.50 94 SER A N 1
ATOM 724 C CA . SER A 1 94 ? 15.015 0.140 -4.201 1.00 87.50 94 SER A CA 1
ATOM 725 C C . SER A 1 94 ? 14.087 1.315 -4.450 1.00 87.50 94 SER A C 1
ATOM 727 O O . SER A 1 94 ? 14.519 2.297 -5.052 1.00 87.50 94 SER A O 1
ATOM 729 N N . ALA A 1 95 ? 12.885 1.239 -3.895 1.00 85.06 95 ALA A N 1
ATOM 730 C CA . ALA A 1 95 ? 11.915 2.318 -3.833 1.00 85.06 95 ALA A CA 1
ATOM 731 C C . ALA A 1 95 ? 11.741 2.793 -2.384 1.00 85.06 95 ALA A C 1
ATOM 733 O O . ALA A 1 95 ? 11.758 1.991 -1.442 1.00 85.06 95 ALA A O 1
ATOM 734 N N . ASN A 1 96 ? 11.546 4.100 -2.208 1.00 87.31 96 ASN A N 1
ATOM 735 C CA . ASN A 1 96 ? 11.096 4.646 -0.929 1.00 87.31 96 ASN A CA 1
ATOM 736 C C . ASN A 1 96 ? 9.606 4.360 -0.764 1.00 87.31 96 ASN A C 1
ATOM 738 O O . ASN A 1 96 ? 8.841 4.537 -1.713 1.00 87.31 96 ASN A O 1
ATOM 742 N N . ILE A 1 97 ? 9.191 3.955 0.431 1.00 85.88 97 ILE A N 1
ATOM 743 C CA . ILE A 1 97 ? 7.784 3.747 0.759 1.00 85.88 97 ILE A CA 1
ATOM 744 C C . ILE A 1 97 ? 7.260 5.000 1.461 1.00 85.88 97 ILE A C 1
ATOM 746 O O . ILE A 1 97 ? 7.768 5.422 2.494 1.00 85.88 97 ILE A O 1
ATOM 750 N N . MET A 1 98 ? 6.215 5.581 0.891 1.00 86.00 98 MET A N 1
ATOM 751 C CA . MET A 1 98 ? 5.425 6.649 1.480 1.00 86.00 98 MET A CA 1
ATOM 752 C C . MET A 1 98 ? 4.335 6.031 2.356 1.00 86.00 98 MET A C 1
ATOM 754 O O . MET A 1 98 ? 3.603 5.151 1.899 1.00 86.00 98 MET A O 1
ATOM 758 N N . THR A 1 99 ? 4.216 6.499 3.599 1.00 84.38 99 THR A N 1
ATOM 759 C CA . THR A 1 99 ? 3.219 6.015 4.560 1.00 84.38 99 THR A CA 1
ATOM 760 C C . THR A 1 99 ? 2.230 7.124 4.907 1.00 84.38 99 THR A C 1
ATOM 762 O O . THR A 1 99 ? 2.625 8.242 5.244 1.00 84.38 99 THR A O 1
ATOM 765 N N . TRP A 1 100 ? 0.939 6.805 4.903 1.00 85.44 100 TRP A N 1
ATOM 766 C CA . TRP A 1 100 ? -0.115 7.687 5.401 1.00 85.44 100 TRP A CA 1
ATOM 767 C C . TRP A 1 100 ? -0.971 6.972 6.425 1.00 85.44 100 TRP A C 1
ATOM 769 O O . TRP A 1 100 ? -1.298 5.799 6.258 1.00 85.44 100 TRP A O 1
ATOM 779 N N . THR A 1 101 ? -1.375 7.701 7.459 1.00 84.06 101 THR A N 1
ATOM 780 C CA . THR A 1 101 ? -2.240 7.163 8.509 1.00 84.06 101 THR A CA 1
ATOM 781 C C . THR A 1 101 ? -3.481 8.006 8.721 1.00 84.06 101 THR A C 1
ATOM 783 O O . THR A 1 101 ? -3.413 9.239 8.686 1.00 84.06 101 THR A O 1
ATOM 786 N N . ARG A 1 102 ? -4.588 7.337 9.036 1.00 83.94 102 ARG A N 1
ATOM 787 C CA . ARG A 1 102 ? -5.829 7.954 9.504 1.00 83.94 102 ARG A CA 1
ATOM 788 C C . ARG A 1 102 ? -6.325 7.213 10.731 1.00 83.94 102 ARG A C 1
ATOM 790 O O . ARG A 1 102 ? -6.371 5.988 10.730 1.00 83.94 102 ARG A O 1
ATOM 797 N N . LYS A 1 103 ? -6.713 7.963 11.756 1.00 85.12 103 LYS A N 1
ATOM 798 C CA . LYS A 1 103 ? -7.309 7.427 12.978 1.00 85.12 103 LYS A CA 1
ATOM 799 C C . LYS A 1 103 ? -8.789 7.793 13.019 1.00 85.12 103 LYS A C 1
ATOM 801 O O . LYS A 1 103 ? -9.119 8.965 12.855 1.00 85.12 103 LYS A O 1
ATOM 806 N N . LEU A 1 104 ? -9.644 6.803 13.233 1.00 85.19 104 LEU A N 1
ATOM 807 C CA . LEU A 1 104 ? -11.069 6.954 13.511 1.00 85.19 104 LEU A CA 1
ATOM 808 C C . LEU A 1 104 ? -11.342 6.566 14.964 1.00 85.19 104 LEU A C 1
ATOM 810 O O . LEU A 1 104 ? -10.679 5.672 15.491 1.00 85.19 104 LEU A O 1
ATOM 814 N N . HIS A 1 105 ? -12.300 7.245 15.586 1.00 87.00 105 HIS A N 1
ATOM 815 C CA . HIS A 1 105 ? -12.719 7.029 16.966 1.00 87.00 105 HIS A CA 1
ATOM 816 C C . HIS A 1 105 ? -14.223 6.775 16.995 1.00 87.00 105 HIS A C 1
ATOM 818 O O . HIS A 1 105 ? -14.977 7.556 16.417 1.00 87.00 105 HIS A O 1
ATOM 824 N N . TRP A 1 106 ? -14.640 5.711 17.675 1.00 86.19 106 TRP A N 1
ATOM 825 C CA . TRP A 1 106 ? -16.035 5.297 17.774 1.00 86.19 106 TRP A CA 1
ATOM 826 C C . TRP A 1 106 ? -16.417 5.074 19.236 1.00 86.19 106 TRP A C 1
ATOM 828 O O . TRP A 1 106 ? -15.756 4.304 19.931 1.00 86.19 106 TRP A O 1
ATOM 838 N N . GLU A 1 107 ? -17.499 5.717 19.676 1.00 86.06 107 GLU A N 1
ATOM 839 C CA . GLU A 1 107 ? -18.087 5.554 21.018 1.00 86.06 107 GLU A CA 1
ATOM 840 C C . GLU A 1 107 ? -19.311 4.607 21.007 1.00 86.06 107 GLU A C 1
ATOM 842 O O . GLU A 1 107 ? -19.775 4.167 22.057 1.00 86.06 107 GLU A O 1
ATOM 847 N N . GLU A 1 108 ? -19.841 4.263 19.824 1.00 84.38 108 GLU A N 1
ATOM 848 C CA . GLU A 1 108 ? -21.027 3.408 19.647 1.00 84.38 108 GLU A CA 1
ATOM 849 C C . GLU A 1 108 ? -20.662 2.017 19.097 1.00 84.38 108 GLU A C 1
ATOM 851 O O . GLU A 1 108 ? -19.752 1.889 18.281 1.00 84.38 108 GLU A O 1
ATOM 856 N N . PHE A 1 109 ? -21.396 0.973 19.518 1.00 82.69 109 PHE A N 1
ATOM 857 C CA . PHE A 1 109 ? -21.136 -0.431 19.157 1.00 82.69 109 PHE A CA 1
ATOM 858 C C . PHE A 1 109 ? -22.407 -1.201 18.753 1.00 82.69 109 PHE A C 1
ATOM 860 O O . PHE A 1 109 ? -23.488 -0.907 19.277 1.00 82.69 109 PHE A O 1
ATOM 867 N N . PRO A 1 110 ? -22.298 -2.255 17.910 1.00 87.31 110 PRO A N 1
ATOM 868 C CA . PRO A 1 110 ? -21.081 -2.755 17.249 1.00 87.31 110 PRO A CA 1
ATOM 869 C C . PRO A 1 110 ? -20.543 -1.784 16.188 1.00 87.31 110 PRO A C 1
ATOM 871 O O . PRO A 1 110 ? -21.280 -0.924 15.713 1.00 87.31 110 PRO A O 1
ATOM 874 N N . VAL A 1 111 ? -19.268 -1.937 15.822 1.00 85.75 111 VAL A N 1
ATOM 875 C CA . VAL A 1 111 ? -18.627 -1.134 14.770 1.00 85.75 111 VAL A CA 1
ATOM 876 C C . VAL A 1 111 ? -18.447 -1.981 13.520 1.00 85.75 111 VAL A C 1
ATOM 878 O O . VAL A 1 111 ? -17.696 -2.954 13.521 1.00 85.75 111 VAL A O 1
ATOM 881 N N . ASP A 1 112 ? -19.128 -1.579 12.455 1.00 86.44 112 ASP A N 1
ATOM 882 C CA . ASP A 1 112 ? -18.933 -2.074 11.097 1.00 86.44 112 ASP A CA 1
ATOM 883 C C . ASP A 1 112 ? -18.285 -0.960 10.282 1.00 86.44 112 ASP A C 1
ATOM 885 O O . ASP A 1 112 ? -18.915 0.071 10.043 1.00 86.44 112 ASP A O 1
ATOM 889 N N . ASP A 1 113 ? -17.036 -1.156 9.861 1.00 85.56 113 ASP A N 1
ATOM 890 C CA . ASP A 1 113 ? -16.326 -0.173 9.047 1.00 85.56 113 ASP A CA 1
ATOM 891 C C . ASP A 1 113 ? -15.700 -0.819 7.810 1.00 85.56 113 ASP A C 1
ATOM 893 O O . ASP A 1 113 ? -15.287 -1.985 7.788 1.00 85.56 113 ASP A O 1
ATOM 897 N N . GLU A 1 114 ? -15.662 -0.038 6.741 1.00 86.31 114 GLU A N 1
ATOM 898 C CA . GLU A 1 114 ? -15.185 -0.456 5.439 1.00 86.31 114 GLU A CA 1
ATOM 899 C C . GLU A 1 114 ? -14.346 0.652 4.820 1.00 86.31 114 GLU A C 1
ATOM 901 O O . GLU A 1 114 ? -14.780 1.800 4.693 1.00 86.31 114 GLU A O 1
ATOM 906 N N . ILE A 1 115 ? -13.154 0.272 4.360 1.00 86.69 1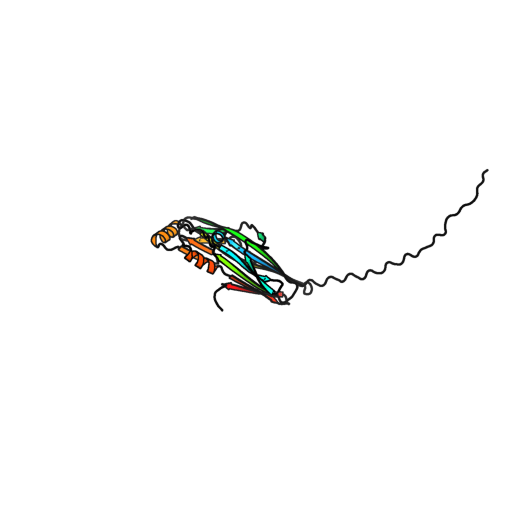15 ILE A N 1
ATOM 907 C CA . ILE A 1 115 ? -12.288 1.149 3.588 1.00 86.69 115 ILE A CA 1
ATOM 908 C C . ILE A 1 115 ? -11.898 0.495 2.272 1.00 86.69 115 ILE A C 1
ATOM 910 O O . ILE A 1 115 ? -11.409 -0.635 2.211 1.00 86.69 115 ILE A O 1
ATOM 914 N N . ILE A 1 116 ? -12.061 1.261 1.201 1.00 88.75 116 ILE A N 1
ATOM 915 C CA . ILE A 1 116 ? -11.626 0.908 -0.142 1.00 88.75 116 ILE A CA 1
ATOM 916 C C . ILE A 1 116 ? -10.450 1.806 -0.511 1.00 88.75 116 ILE A C 1
ATOM 918 O O . ILE A 1 116 ? -10.566 3.030 -0.479 1.00 88.75 116 ILE A O 1
ATOM 922 N N . VAL A 1 117 ? -9.332 1.203 -0.907 1.00 87.69 117 VAL A N 1
ATOM 923 C CA . VAL A 1 117 ? -8.163 1.905 -1.445 1.00 87.69 117 VAL A CA 1
ATOM 924 C C . VAL A 1 117 ? -8.066 1.624 -2.934 1.00 87.69 117 VAL A C 1
ATOM 926 O O . VAL A 1 117 ? -7.772 0.498 -3.332 1.00 87.69 117 VAL A O 1
ATOM 929 N N . SER A 1 118 ? -8.283 2.648 -3.750 1.00 88.12 118 SER A N 1
ATOM 930 C CA . SER A 1 118 ? -8.138 2.600 -5.206 1.00 88.12 118 SER A CA 1
ATOM 931 C C . SER A 1 118 ? -6.952 3.439 -5.663 1.00 88.12 118 SER A C 1
ATOM 933 O O . SER A 1 118 ? -6.633 4.462 -5.063 1.00 88.12 118 SER A O 1
ATOM 935 N N . TYR A 1 119 ? -6.333 3.052 -6.771 1.00 87.06 119 TYR A N 1
ATOM 936 C CA . TYR A 1 119 ? -5.241 3.800 -7.385 1.00 87.06 119 TYR A CA 1
ATOM 937 C C . TYR A 1 119 ? -5.697 4.261 -8.762 1.00 87.06 119 TYR A C 1
ATOM 939 O O . TYR A 1 119 ? -5.942 3.444 -9.643 1.00 87.06 119 TYR A O 1
ATOM 947 N N . VAL A 1 120 ? -5.871 5.570 -8.933 1.00 86.69 120 VAL A N 1
ATOM 948 C CA . VAL A 1 120 ? -6.367 6.136 -10.192 1.00 86.69 120 VAL A CA 1
ATOM 949 C C . VAL A 1 120 ? -5.177 6.519 -11.071 1.00 86.69 120 VAL A C 1
ATOM 951 O O . VAL A 1 120 ? -4.346 7.308 -10.611 1.00 86.69 120 VAL A O 1
ATOM 954 N N . PRO A 1 121 ? -5.071 6.006 -12.311 1.00 86.38 121 PRO A N 1
ATOM 955 C CA . PRO A 1 121 ? -4.027 6.419 -13.245 1.00 86.38 121 PRO A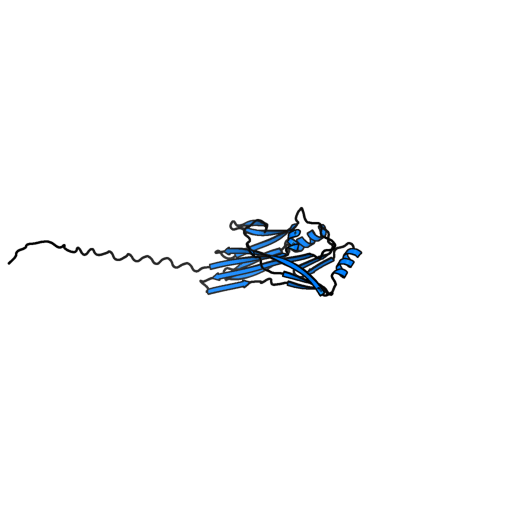 CA 1
ATOM 956 C C . PRO A 1 121 ? -4.068 7.930 -13.512 1.00 86.38 121 PRO A C 1
ATOM 958 O O . PRO A 1 121 ? -5.143 8.526 -13.637 1.00 86.38 121 PRO A O 1
ATOM 961 N N . LYS A 1 122 ? -2.901 8.572 -13.594 1.00 86.19 122 LYS A N 1
ATOM 962 C CA . LYS A 1 122 ? -2.805 10.000 -13.928 1.00 86.19 122 LYS A CA 1
ATOM 963 C C . LYS A 1 122 ? -3.083 10.232 -15.412 1.00 86.19 122 LYS A C 1
ATOM 965 O O . LYS A 1 122 ? -2.725 9.435 -16.268 1.00 86.19 122 LYS A O 1
ATOM 970 N N . THR A 1 123 ? -3.684 11.368 -15.751 1.00 83.25 123 THR A N 1
ATOM 971 C CA . THR A 1 123 ? -3.905 11.731 -17.164 1.00 83.25 123 THR A CA 1
ATOM 972 C C . THR A 1 123 ? -2.613 12.076 -17.903 1.00 83.25 123 THR A C 1
ATOM 974 O O . THR A 1 123 ? -2.570 12.033 -19.127 1.00 83.25 123 THR A O 1
ATOM 977 N N . ASP A 1 124 ? -1.581 12.463 -17.160 1.00 82.56 124 ASP A N 1
ATOM 978 C CA . ASP A 1 124 ? -0.259 12.874 -17.623 1.00 82.56 124 ASP A CA 1
ATOM 979 C C . ASP A 1 124 ? 0.831 11.925 -17.105 1.00 82.56 124 ASP A C 1
ATOM 981 O O . ASP A 1 124 ? 1.925 12.361 -16.742 1.00 82.56 124 ASP A O 1
ATOM 985 N N . MET A 1 125 ? 0.529 10.620 -17.055 1.00 76.75 125 MET A N 1
ATOM 986 C CA . MET A 1 125 ? 1.530 9.605 -16.724 1.00 76.75 125 MET A CA 1
ATOM 987 C C . MET A 1 125 ? 2.754 9.749 -17.637 1.00 76.75 125 MET A C 1
ATOM 989 O O . MET A 1 125 ? 2.595 9.896 -18.853 1.00 76.75 125 MET A O 1
ATOM 993 N N . PRO A 1 126 ? 3.977 9.718 -17.081 1.00 76.75 126 PRO A N 1
ATOM 994 C CA . PRO A 1 126 ? 5.164 9.672 -17.914 1.00 76.75 126 PRO A CA 1
ATOM 995 C C . PRO A 1 126 ? 5.149 8.384 -18.744 1.00 76.75 126 PRO A C 1
ATOM 997 O O . PRO A 1 126 ? 4.735 7.332 -18.253 1.00 76.75 126 PRO A O 1
ATOM 1000 N N . GLU A 1 127 ? 5.632 8.459 -19.987 1.00 73.25 127 GLU A N 1
ATOM 1001 C CA . GLU A 1 127 ? 5.976 7.243 -20.723 1.00 73.25 127 GLU A CA 1
ATOM 1002 C C . GLU A 1 127 ? 6.997 6.464 -19.898 1.00 73.25 127 GLU A C 1
ATOM 1004 O O . GLU A 1 127 ? 7.988 7.022 -19.415 1.00 73.25 127 GLU A O 1
ATOM 1009 N N . TYR A 1 128 ? 6.732 5.178 -19.723 1.00 73.62 128 TYR A N 1
ATOM 1010 C CA . TYR A 1 128 ? 7.632 4.310 -18.998 1.00 73.62 128 TYR A CA 1
ATOM 1011 C C . TYR A 1 128 ? 8.953 4.184 -19.760 1.00 73.62 128 TYR A C 1
ATOM 1013 O O . TYR A 1 128 ? 8.996 3.911 -20.964 1.00 73.62 128 TYR A O 1
ATOM 1021 N N . GLU A 1 129 ? 10.060 4.406 -19.058 1.00 69.50 129 GLU A N 1
ATOM 1022 C CA . GLU A 1 129 ? 11.376 4.358 -19.673 1.00 69.50 129 GLU A CA 1
ATOM 1023 C C . GLU A 1 129 ? 11.812 2.900 -19.839 1.00 69.50 129 GLU A C 1
ATOM 1025 O O . GLU A 1 129 ? 12.150 2.218 -18.880 1.00 69.50 129 GLU A O 1
ATOM 1030 N N . LYS A 1 130 ? 11.870 2.414 -21.082 1.00 65.31 130 LYS A N 1
ATOM 1031 C CA . LYS A 1 130 ? 12.183 1.006 -21.378 1.00 65.31 130 LYS A CA 1
ATOM 1032 C C . LYS A 1 130 ? 13.481 0.487 -20.728 1.00 65.31 130 LYS A C 1
ATOM 1034 O O . LYS A 1 130 ? 13.619 -0.707 -20.480 1.00 65.31 130 LYS A O 1
ATOM 1039 N N . THR A 1 131 ? 14.435 1.380 -20.473 1.00 68.06 131 THR A N 1
ATOM 1040 C CA . THR A 1 131 ? 15.752 1.083 -19.894 1.00 68.06 131 THR A CA 1
ATOM 1041 C C . THR A 1 131 ? 15.817 1.173 -18.367 1.00 68.06 131 THR A C 1
ATOM 1043 O O . THR A 1 131 ? 16.887 0.931 -17.795 1.00 68.06 131 THR A O 1
ATOM 1046 N N . SER A 1 132 ? 14.716 1.505 -17.689 1.00 70.44 132 SER A N 1
ATOM 1047 C CA . SER A 1 132 ? 14.652 1.584 -16.230 1.00 70.44 132 SER A CA 1
ATOM 1048 C C . SER A 1 132 ? 14.038 0.326 -15.605 1.00 70.44 132 SER A C 1
ATOM 1050 O O . SER A 1 132 ? 13.474 -0.541 -16.265 1.00 70.44 132 SER A O 1
ATOM 1052 N N . VAL A 1 133 ? 14.259 0.197 -14.301 1.00 80.06 133 VAL A N 1
ATOM 1053 C CA . VAL A 1 133 ? 13.696 -0.842 -13.438 1.00 80.06 133 VAL A CA 1
ATOM 1054 C C . VAL A 1 133 ? 12.907 -0.068 -12.401 1.00 80.06 133 VAL A C 1
ATOM 1056 O O . VAL A 1 133 ? 13.520 0.659 -11.618 1.00 80.06 133 VAL A O 1
ATOM 1059 N N . ASP A 1 134 ? 11.587 -0.216 -12.410 1.00 80.50 134 ASP A N 1
ATOM 1060 C CA . ASP A 1 134 ? 10.713 0.420 -11.429 1.00 80.50 134 ASP A CA 1
ATOM 1061 C C . ASP A 1 134 ? 10.152 -0.637 -10.483 1.00 80.50 134 ASP A C 1
ATOM 1063 O O . ASP A 1 134 ? 9.787 -1.750 -10.876 1.00 80.50 134 ASP A O 1
ATOM 1067 N N . LEU A 1 135 ? 10.102 -0.270 -9.208 1.00 84.50 135 LEU A N 1
ATOM 1068 C CA . LEU A 1 135 ? 9.650 -1.119 -8.123 1.00 84.50 135 LEU A CA 1
ATOM 1069 C C . LEU A 1 135 ? 8.383 -0.515 -7.533 1.00 84.50 135 LEU A C 1
ATOM 1071 O O . LEU A 1 135 ? 8.436 0.482 -6.815 1.00 84.50 135 LEU A O 1
ATOM 1075 N N . PHE A 1 136 ? 7.240 -1.123 -7.835 1.00 83.50 136 PHE A N 1
ATOM 1076 C CA . PHE A 1 136 ? 5.959 -0.698 -7.291 1.00 83.50 136 PHE A CA 1
ATOM 1077 C C . PHE A 1 136 ? 5.648 -1.485 -6.030 1.00 83.50 136 PHE A C 1
ATOM 1079 O O . PHE A 1 136 ? 5.686 -2.715 -6.005 1.00 83.50 136 PHE A O 1
ATOM 1086 N N . TYR A 1 137 ? 5.346 -0.750 -4.970 1.00 81.88 137 TYR A N 1
ATOM 1087 C CA . TYR A 1 137 ? 4.937 -1.282 -3.687 1.00 81.88 137 TYR A CA 1
ATOM 1088 C C . TYR A 1 137 ? 3.609 -0.658 -3.285 1.00 81.88 137 TYR A C 1
ATOM 1090 O O . TYR A 1 137 ? 3.455 0.561 -3.347 1.00 81.88 137 TYR A O 1
ATOM 1098 N N . GLY A 1 138 ? 2.674 -1.488 -2.842 1.00 78.19 138 GLY A N 1
ATOM 1099 C CA . GLY A 1 138 ? 1.398 -1.053 -2.300 1.00 78.19 138 GLY A CA 1
ATOM 1100 C C . GLY A 1 138 ? 0.938 -2.044 -1.245 1.00 78.19 138 GLY A C 1
ATOM 1101 O O . GLY A 1 138 ? 0.798 -3.230 -1.535 1.00 78.19 138 GLY A O 1
ATOM 1102 N N . ASP A 1 139 ? 0.723 -1.553 -0.033 1.00 79.56 139 ASP A N 1
ATOM 1103 C CA . ASP A 1 139 ? 0.249 -2.344 1.097 1.00 79.56 139 ASP A CA 1
ATOM 1104 C C . ASP A 1 139 ? -0.651 -1.502 1.992 1.00 79.56 139 ASP A C 1
ATOM 1106 O O . ASP A 1 139 ? -0.516 -0.279 2.073 1.00 79.56 139 ASP A O 1
ATOM 1110 N N . TYR A 1 140 ? -1.579 -2.163 2.665 1.00 78.56 140 TYR A N 1
ATOM 1111 C CA . TYR A 1 140 ? -2.518 -1.514 3.556 1.00 78.56 140 TYR A CA 1
ATOM 1112 C C . TYR A 1 140 ? -2.748 -2.371 4.791 1.00 78.56 140 TYR A C 1
ATOM 1114 O O . TYR A 1 140 ? -3.077 -3.554 4.684 1.00 78.56 140 TYR A O 1
ATOM 1122 N N . SER A 1 141 ? -2.632 -1.746 5.960 1.00 79.00 141 SER A N 1
ATOM 1123 C CA . SER A 1 141 ? -2.767 -2.411 7.248 1.00 79.00 141 SER A CA 1
ATOM 1124 C C . SER A 1 141 ? -3.681 -1.655 8.210 1.00 79.00 141 SER A C 1
ATOM 1126 O O . SER A 1 141 ? -3.954 -0.458 8.059 1.00 79.00 141 SER A O 1
ATOM 1128 N N . ILE A 1 142 ? -4.171 -2.385 9.213 1.00 76.38 142 ILE A N 1
ATOM 1129 C CA . ILE A 1 142 ? -5.063 -1.874 10.253 1.00 76.38 142 ILE A CA 1
ATOM 1130 C C . ILE A 1 142 ? -4.421 -2.147 11.610 1.00 76.38 142 ILE A C 1
ATOM 1132 O O . ILE A 1 142 ? -3.964 -3.253 11.895 1.00 76.38 142 ILE A O 1
ATOM 1136 N N . ALA A 1 143 ? -4.410 -1.133 12.463 1.00 81.88 143 ALA A N 1
ATOM 1137 C CA . ALA A 1 143 ? -4.155 -1.276 13.884 1.00 81.88 143 ALA A CA 1
ATOM 1138 C C . ALA A 1 143 ? -5.373 -0.758 14.641 1.00 81.88 143 ALA A C 1
ATOM 1140 O O . ALA A 1 143 ? -5.934 0.264 14.264 1.00 81.88 143 ALA A O 1
ATOM 1141 N N . TYR A 1 144 ? -5.788 -1.423 15.709 1.00 81.19 144 TYR A N 1
ATOM 1142 C CA . TYR A 1 144 ? -6.940 -0.978 16.493 1.00 81.19 144 TYR A CA 1
ATOM 1143 C C . TYR A 1 144 ? -6.628 -1.030 17.985 1.00 81.19 144 TYR A C 1
ATOM 1145 O O . TYR A 1 144 ? -5.748 -1.772 18.433 1.00 81.19 144 TYR A O 1
ATOM 1153 N N . HIS A 1 145 ? -7.343 -0.203 18.737 1.00 83.25 145 HIS A N 1
ATOM 1154 C CA . HIS A 1 145 ? -7.288 -0.125 20.184 1.00 83.25 145 HIS A CA 1
ATOM 1155 C C . HIS A 1 145 ? -8.715 -0.080 20.718 1.00 83.25 145 HIS A C 1
ATOM 1157 O O . HIS A 1 145 ? -9.413 0.919 20.559 1.00 83.25 145 HIS A O 1
ATOM 1163 N N . PHE A 1 146 ? -9.150 -1.187 21.310 1.00 83.31 146 PHE A N 1
ATOM 1164 C CA . PHE A 1 146 ? -10.446 -1.292 21.973 1.00 83.31 146 PHE A CA 1
ATOM 1165 C C . PHE A 1 146 ? -10.257 -1.120 23.476 1.00 83.31 146 PHE A C 1
ATOM 1167 O O . PHE A 1 146 ? -9.395 -1.790 24.061 1.00 83.31 146 PHE A O 1
ATOM 1174 N N . VAL A 1 147 ? -11.062 -0.248 24.080 1.00 82.38 147 VAL A N 1
ATOM 1175 C CA . VAL A 1 147 ? -11.079 0.004 25.521 1.00 82.38 147 VAL A CA 1
ATOM 1176 C C . VAL A 1 147 ? -12.495 -0.180 26.034 1.00 82.38 147 VAL A C 1
ATOM 1178 O O . VAL A 1 147 ? -13.411 0.518 25.610 1.00 82.38 147 VAL A O 1
ATOM 1181 N N . ASP A 1 148 ? -12.637 -1.108 26.974 1.00 77.69 148 ASP A N 1
ATOM 1182 C CA . ASP A 1 148 ? -13.839 -1.321 27.771 1.00 77.69 148 ASP A CA 1
ATOM 1183 C C . ASP A 1 148 ? -13.418 -1.373 29.241 1.00 77.69 148 ASP A C 1
ATOM 1185 O O . ASP A 1 148 ? -12.943 -2.397 29.749 1.00 77.69 148 ASP A O 1
ATOM 1189 N N . GLU A 1 149 ? -13.523 -0.226 29.912 1.00 75.19 149 GLU A N 1
ATOM 1190 C CA . GLU A 1 149 ? -13.154 -0.106 31.324 1.00 75.19 149 GLU A CA 1
ATOM 1191 C C . GLU A 1 149 ? -14.138 -0.835 32.248 1.00 75.19 149 GLU A C 1
ATOM 1193 O O . GLU A 1 149 ? -13.737 -1.286 33.323 1.00 75.19 149 GLU A O 1
ATOM 1198 N N . GLU A 1 150 ? -15.393 -1.014 31.825 1.00 73.81 150 GLU A N 1
ATOM 1199 C CA . GLU A 1 150 ? -16.421 -1.713 32.602 1.00 73.81 150 GLU A CA 1
ATOM 1200 C C . GLU A 1 150 ? -16.097 -3.209 32.724 1.00 73.81 150 GLU A C 1
ATOM 1202 O O . GLU A 1 150 ? -16.175 -3.785 33.814 1.00 73.81 150 GLU A O 1
ATOM 1207 N N . ASN A 1 151 ? -15.646 -3.829 31.629 1.00 68.00 151 ASN A N 1
ATOM 1208 C CA . ASN A 1 151 ? -15.249 -5.240 31.597 1.00 68.00 151 ASN A CA 1
ATOM 1209 C C . ASN A 1 151 ? -13.728 -5.458 31.715 1.00 68.00 151 ASN A C 1
ATOM 1211 O O . ASN A 1 151 ? -13.256 -6.598 31.631 1.00 68.00 151 ASN A O 1
ATOM 1215 N N . GLY A 1 152 ? -12.948 -4.392 31.922 1.00 60.59 152 GLY A N 1
ATOM 1216 C CA . GLY A 1 152 ? -11.496 -4.437 32.127 1.00 60.59 152 GLY A CA 1
ATOM 1217 C C . GLY A 1 152 ? -10.695 -4.946 30.922 1.00 60.59 152 GLY A C 1
ATOM 1218 O O . GLY A 1 152 ? -9.631 -5.546 31.105 1.00 60.59 152 GLY A O 1
ATOM 1219 N N . SER A 1 153 ? -11.204 -4.754 29.704 1.00 66.44 153 SER A N 1
ATOM 1220 C CA . SER A 1 153 ? -10.612 -5.288 28.473 1.00 66.44 153 SER A CA 1
ATOM 1221 C C . SER A 1 153 ? -9.904 -4.200 27.671 1.00 66.44 153 SER A C 1
ATOM 1223 O O . SER A 1 153 ? -10.492 -3.184 27.317 1.00 66.44 153 SER A O 1
ATOM 1225 N N . ILE A 1 154 ? -8.626 -4.439 27.362 1.00 69.81 154 ILE A N 1
ATOM 1226 C CA . ILE A 1 154 ? -7.831 -3.622 26.442 1.00 69.81 154 ILE A CA 1
ATOM 1227 C C . ILE A 1 154 ? -7.237 -4.555 25.391 1.00 69.81 154 ILE A C 1
ATOM 1229 O O . ILE A 1 154 ? -6.477 -5.466 25.733 1.00 69.81 154 ILE A O 1
ATOM 1233 N N . ILE A 1 155 ? -7.562 -4.330 24.120 1.00 69.75 155 ILE A N 1
ATOM 1234 C CA . ILE A 1 155 ? -7.018 -5.107 23.000 1.00 69.75 155 ILE A CA 1
ATOM 1235 C C . ILE A 1 155 ? -6.309 -4.148 22.049 1.00 69.75 155 ILE A C 1
ATOM 1237 O O . ILE A 1 155 ? -6.918 -3.206 21.550 1.00 69.75 155 ILE A O 1
ATOM 1241 N N . SER A 1 156 ? -5.028 -4.417 21.790 1.00 66.62 156 SER A N 1
ATOM 1242 C CA . SER A 1 156 ? -4.218 -3.692 20.812 1.00 66.62 156 SER A CA 1
ATOM 1243 C C . SER A 1 156 ? -3.505 -4.682 19.900 1.00 66.62 156 SER A C 1
ATOM 1245 O O . SER A 1 156 ? -2.763 -5.538 20.388 1.00 66.62 156 SER A O 1
ATOM 1247 N N . GLN A 1 157 ? -3.669 -4.538 18.588 1.00 64.69 157 GLN A N 1
ATOM 1248 C CA . GLN A 1 157 ? -2.874 -5.260 17.595 1.00 64.69 157 GLN A CA 1
ATOM 1249 C C . GLN A 1 157 ? -2.410 -4.287 16.515 1.00 64.69 157 GLN A C 1
ATOM 1251 O O . GLN A 1 157 ? -3.149 -3.385 16.123 1.00 64.69 157 GLN A O 1
ATOM 1256 N N . LYS A 1 158 ? -1.164 -4.456 16.070 1.00 57.66 158 LYS A N 1
ATOM 1257 C CA . LYS A 1 158 ? -0.543 -3.672 15.005 1.00 57.66 158 LYS A CA 1
ATOM 1258 C C . LYS A 1 158 ? 0.043 -4.639 13.988 1.00 57.66 158 LYS A C 1
ATOM 1260 O O . LYS A 1 158 ? 0.920 -5.423 14.346 1.00 57.66 158 LYS A O 1
ATOM 1265 N N . ASP A 1 159 ? -0.405 -4.545 12.745 1.00 54.69 159 ASP A N 1
ATOM 1266 C CA . ASP A 1 159 ? 0.307 -5.140 11.620 1.00 54.69 159 ASP A CA 1
ATOM 1267 C C . ASP A 1 159 ? 1.405 -4.152 11.199 1.00 54.69 159 ASP A C 1
ATOM 1269 O O . ASP A 1 159 ? 1.143 -3.093 10.622 1.00 54.69 159 ASP A O 1
ATOM 1273 N N . GLU A 1 160 ? 2.647 -4.438 11.599 1.00 52.66 160 GLU A N 1
ATOM 1274 C CA . GLU A 1 160 ? 3.806 -3.645 11.194 1.00 52.66 160 GLU A CA 1
ATOM 1275 C C . GLU A 1 160 ? 4.271 -4.074 9.807 1.00 52.66 160 GLU A C 1
ATOM 1277 O O . GLU A 1 160 ? 4.774 -5.182 9.623 1.00 52.66 160 GLU A O 1
ATOM 1282 N N . THR A 1 161 ? 4.167 -3.168 8.840 1.00 54.97 161 THR A N 1
ATOM 1283 C CA . THR A 1 161 ? 4.886 -3.297 7.577 1.00 54.97 161 THR A CA 1
ATOM 1284 C C . THR A 1 161 ? 6.318 -2.791 7.789 1.00 54.97 161 THR A C 1
ATOM 1286 O O . THR A 1 161 ? 6.533 -1.602 8.023 1.00 54.97 161 THR A O 1
ATOM 1289 N N . GLY A 1 162 ? 7.291 -3.707 7.801 1.00 64.81 162 GLY A N 1
ATOM 1290 C CA . GLY A 1 162 ? 8.724 -3.400 7.914 1.00 64.81 162 GLY A CA 1
ATOM 1291 C C . GLY A 1 162 ? 9.399 -3.152 6.560 1.00 64.81 162 GLY A C 1
ATOM 1292 O O . GLY A 1 162 ? 8.730 -2.989 5.543 1.00 64.81 162 GLY A O 1
ATOM 1293 N N . ASP A 1 163 ? 10.736 -3.164 6.543 1.00 75.94 163 ASP A N 1
ATOM 1294 C CA . ASP A 1 163 ? 11.508 -3.175 5.294 1.00 75.94 163 ASP A CA 1
ATOM 1295 C C . ASP A 1 163 ? 11.268 -4.477 4.522 1.00 75.94 163 ASP A C 1
ATOM 1297 O O . ASP A 1 163 ? 11.338 -5.575 5.086 1.00 75.94 163 ASP A O 1
ATOM 1301 N N . ILE A 1 164 ? 11.026 -4.359 3.216 1.00 78.62 164 ILE A N 1
ATOM 1302 C CA . ILE A 1 164 ? 10.714 -5.501 2.351 1.00 78.62 164 ILE A CA 1
ATOM 1303 C C . ILE A 1 164 ? 11.828 -5.669 1.337 1.00 78.62 164 ILE A C 1
ATOM 1305 O O . ILE A 1 164 ? 12.228 -4.723 0.660 1.00 78.62 164 ILE A O 1
ATOM 1309 N N . SER A 1 165 ? 12.334 -6.896 1.225 1.00 83.50 165 SER A N 1
ATOM 1310 C CA . SER A 1 165 ? 13.395 -7.223 0.281 1.00 83.50 165 SER A CA 1
ATOM 1311 C C . SER A 1 165 ? 13.157 -8.556 -0.410 1.00 83.50 165 SER A C 1
ATOM 1313 O O . SER A 1 165 ? 12.666 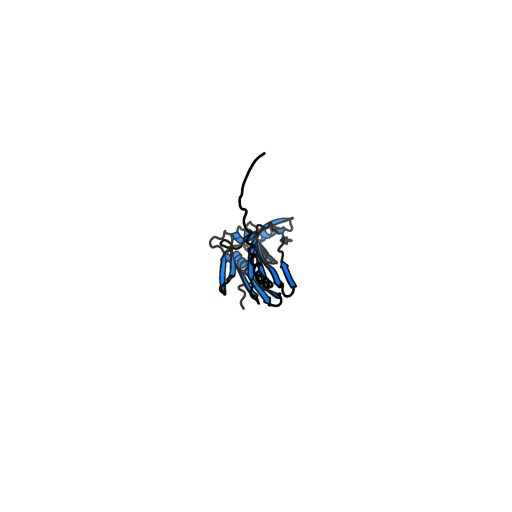-9.506 0.203 1.00 83.50 165 SER A O 1
ATOM 1315 N N . TYR A 1 166 ? 13.544 -8.618 -1.683 1.00 84.75 166 TYR A N 1
ATOM 1316 C CA . TYR A 1 166 ? 13.547 -9.844 -2.474 1.00 84.75 166 TYR A CA 1
ATOM 1317 C C . TYR A 1 166 ? 14.885 -10.060 -3.170 1.00 84.75 166 TYR A C 1
ATOM 1319 O O . TYR A 1 166 ? 15.631 -9.115 -3.442 1.00 84.75 166 TYR A O 1
ATOM 1327 N N . THR A 1 167 ? 15.140 -11.322 -3.503 1.00 86.50 167 THR A N 1
ATOM 1328 C CA . THR A 1 167 ? 16.243 -11.729 -4.366 1.00 86.50 167 THR A CA 1
ATOM 1329 C C . THR A 1 167 ? 15.670 -12.342 -5.634 1.00 86.50 167 THR A C 1
ATOM 1331 O O . THR A 1 167 ? 14.821 -13.229 -5.550 1.00 86.50 167 THR A O 1
ATOM 1334 N N . LEU A 1 168 ? 16.137 -11.860 -6.780 1.00 86.75 168 LEU A N 1
ATOM 1335 C CA . LEU A 1 168 ? 15.902 -12.459 -8.087 1.00 86.75 168 LEU A CA 1
ATOM 1336 C C . LEU A 1 168 ? 17.156 -13.208 -8.520 1.00 86.75 168 LEU A C 1
ATOM 1338 O O . LEU A 1 168 ? 18.269 -12.727 -8.303 1.00 86.75 168 LEU A O 1
ATOM 1342 N N . ASP A 1 169 ? 16.964 -14.382 -9.115 1.00 88.50 169 ASP A N 1
ATOM 1343 C CA . ASP A 1 169 ? 18.072 -15.206 -9.598 1.00 88.50 169 ASP A CA 1
ATOM 1344 C C . ASP A 1 169 ? 18.625 -14.666 -10.931 1.00 88.50 169 ASP A C 1
ATOM 1346 O O . ASP A 1 169 ? 19.802 -14.859 -11.236 1.00 88.50 169 ASP A O 1
ATOM 1350 N N . GLU A 1 170 ? 17.802 -13.950 -11.699 1.00 88.62 170 GLU A N 1
ATOM 1351 C CA . GLU A 1 170 ? 18.156 -13.275 -12.948 1.00 88.62 170 GLU A CA 1
ATOM 1352 C C . GLU A 1 170 ? 18.955 -11.985 -12.707 1.00 88.62 170 GLU A C 1
ATOM 1354 O O . GLU A 1 170 ? 18.773 -11.278 -11.706 1.00 88.62 170 GLU A O 1
ATOM 1359 N N . THR A 1 171 ? 19.831 -11.636 -13.653 1.00 90.25 171 THR A N 1
ATOM 1360 C CA . THR A 1 171 ? 20.503 -10.328 -13.652 1.00 90.25 171 THR A CA 1
ATOM 1361 C C . THR A 1 171 ? 19.611 -9.242 -14.250 1.00 90.25 171 THR A C 1
ATOM 1363 O O . THR A 1 171 ? 18.715 -9.505 -15.056 1.00 90.25 171 THR A O 1
ATOM 1366 N N . LYS A 1 172 ? 19.878 -7.978 -13.904 1.00 86.94 172 LYS A N 1
ATOM 1367 C CA . LYS A 1 172 ? 19.166 -6.842 -14.504 1.00 86.94 172 LYS A CA 1
ATOM 1368 C C . LYS A 1 172 ? 19.337 -6.805 -16.028 1.00 86.94 172 LYS A C 1
ATOM 1370 O O . LYS A 1 172 ? 18.379 -6.540 -16.750 1.00 86.94 172 LYS A O 1
ATOM 1375 N N . GLU A 1 173 ? 20.543 -7.069 -16.524 1.00 88.00 173 GLU A N 1
ATOM 1376 C CA . GLU A 1 173 ? 20.836 -7.091 -17.959 1.00 88.00 173 GLU A CA 1
ATOM 1377 C C . GLU A 1 173 ? 20.093 -8.214 -18.685 1.00 88.00 173 GLU A C 1
ATOM 1379 O O . GLU A 1 173 ? 19.670 -8.007 -19.819 1.00 88.00 173 GLU A O 1
ATOM 1384 N N . GLU A 1 174 ? 19.905 -9.374 -18.052 1.00 90.12 174 GLU A N 1
ATOM 1385 C CA . GLU A 1 174 ? 19.126 -10.478 -18.625 1.00 90.12 174 GLU A CA 1
ATOM 1386 C C . GLU A 1 174 ? 17.656 -10.090 -18.811 1.00 90.12 174 GLU A C 1
ATOM 1388 O O . GLU A 1 174 ? 17.071 -10.379 -19.857 1.00 90.12 174 GLU A O 1
ATOM 1393 N N . LEU A 1 175 ? 17.074 -9.376 -17.842 1.00 87.69 175 LEU A N 1
ATOM 1394 C CA . LEU A 1 175 ? 15.710 -8.855 -17.957 1.00 87.69 175 LEU A CA 1
ATOM 1395 C C . LEU A 1 175 ? 15.602 -7.782 -19.047 1.00 87.69 175 LEU A C 1
ATOM 1397 O O . LEU A 1 175 ? 14.674 -7.817 -19.851 1.00 87.69 175 LEU A O 1
ATOM 1401 N N . LEU A 1 176 ? 16.561 -6.856 -19.122 1.00 86.19 176 LEU A N 1
ATOM 1402 C CA . LEU A 1 176 ? 16.582 -5.826 -20.168 1.00 86.19 176 LEU A CA 1
ATOM 1403 C C . LEU A 1 176 ? 16.741 -6.432 -21.572 1.00 86.19 176 LEU A C 1
ATOM 1405 O O . LEU A 1 176 ? 16.032 -6.042 -22.498 1.00 86.19 176 LEU A O 1
ATOM 1409 N N . ASP A 1 177 ? 17.623 -7.420 -21.730 1.00 88.81 177 ASP A N 1
ATOM 1410 C CA . ASP A 1 177 ? 17.818 -8.138 -22.994 1.00 88.81 177 ASP A CA 1
ATOM 1411 C C . ASP A 1 177 ? 16.564 -8.927 -23.403 1.00 88.81 177 ASP A C 1
ATOM 1413 O O . ASP A 1 177 ? 16.229 -8.984 -24.589 1.00 88.81 177 ASP A O 1
ATOM 1417 N N . LEU A 1 178 ? 15.830 -9.492 -22.437 1.00 86.62 178 LEU A N 1
ATOM 1418 C CA . LEU A 1 178 ? 14.542 -10.133 -22.699 1.00 86.62 178 LEU A CA 1
ATOM 1419 C C . LEU A 1 178 ? 13.542 -9.132 -23.288 1.00 86.62 178 LEU A C 1
ATOM 1421 O O . LEU A 1 178 ? 13.002 -9.397 -24.361 1.00 86.62 178 LEU A O 1
ATOM 1425 N N . VAL A 1 179 ? 13.359 -7.978 -22.642 1.00 85.44 179 VAL A N 1
ATOM 1426 C CA . VAL A 1 179 ? 12.459 -6.909 -23.113 1.00 85.44 179 VAL A CA 1
ATOM 1427 C C . VAL A 1 179 ? 12.878 -6.401 -24.497 1.00 85.44 179 VAL A C 1
ATOM 1429 O O . VAL A 1 179 ? 12.042 -6.140 -25.367 1.00 85.44 179 VAL A O 1
ATOM 1432 N N . ASP A 1 180 ? 14.178 -6.263 -24.754 1.00 85.69 180 ASP A N 1
ATOM 1433 C CA . ASP A 1 180 ? 14.676 -5.848 -26.066 1.00 85.69 180 ASP A CA 1
ATOM 1434 C C . ASP A 1 180 ? 14.404 -6.876 -27.167 1.00 85.69 180 ASP A C 1
ATOM 1436 O O . ASP A 1 180 ? 14.129 -6.492 -28.308 1.00 85.69 180 ASP A O 1
ATOM 1440 N N . LYS 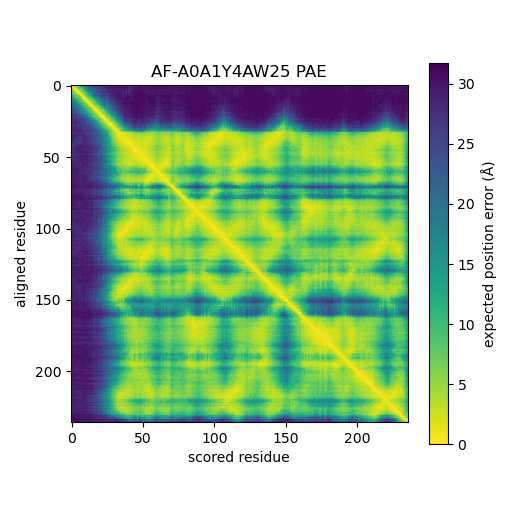A 1 181 ? 14.427 -8.168 -26.837 1.00 88.12 181 LYS A N 1
ATOM 1441 C CA . LYS A 1 181 ? 14.155 -9.256 -27.784 1.00 88.12 181 LYS A CA 1
ATOM 1442 C C . LYS A 1 181 ? 12.672 -9.478 -28.046 1.00 88.12 181 LYS A C 1
ATOM 1444 O O . LYS A 1 181 ? 12.309 -9.756 -29.189 1.00 88.12 181 LYS A O 1
ATOM 1449 N N . THR A 1 182 ? 11.838 -9.426 -27.012 1.00 86.31 182 THR A N 1
ATOM 1450 C CA . THR A 1 182 ? 10.395 -9.690 -27.122 1.00 86.31 182 THR A CA 1
ATOM 1451 C C . THR A 1 182 ? 9.630 -8.450 -27.565 1.00 86.31 182 THR A C 1
ATOM 1453 O O . THR A 1 182 ? 8.622 -8.574 -28.255 1.00 86.31 182 THR A O 1
ATOM 1456 N N . GLY A 1 183 ? 10.121 -7.259 -27.210 1.00 79.31 183 GLY A N 1
ATOM 1457 C CA . GLY A 1 183 ? 9.353 -6.020 -27.311 1.00 79.31 183 GLY A CA 1
ATOM 1458 C C . GLY A 1 183 ? 8.230 -5.924 -26.274 1.00 79.31 183 GLY A C 1
ATOM 1459 O O . GLY A 1 183 ? 7.452 -4.981 -26.335 1.00 79.31 183 GLY A O 1
ATOM 1460 N N . GLU A 1 184 ? 8.156 -6.879 -25.345 1.00 79.69 184 GLU A N 1
ATOM 1461 C CA . GLU A 1 184 ? 7.158 -6.959 -24.279 1.00 79.69 184 GLU A CA 1
ATOM 1462 C C . GLU A 1 184 ? 7.840 -6.679 -22.936 1.00 79.69 184 GLU A C 1
ATOM 1464 O O . GLU A 1 184 ? 8.973 -7.136 -22.730 1.00 79.69 184 GLU A O 1
ATOM 1469 N N . PRO A 1 185 ? 7.186 -5.969 -22.004 1.00 78.50 185 PRO A N 1
ATOM 1470 C CA . PRO A 1 185 ? 7.736 -5.790 -20.677 1.00 78.50 185 PRO A CA 1
ATOM 1471 C C . PRO A 1 185 ? 7.886 -7.093 -19.922 1.00 78.50 185 PRO A C 1
ATOM 1473 O O . PRO A 1 185 ? 7.078 -8.017 -20.024 1.00 78.50 185 PRO A O 1
ATOM 1476 N N . TYR A 1 186 ? 8.883 -7.096 -19.053 1.00 83.31 186 TYR A N 1
ATOM 1477 C CA . TYR A 1 186 ? 8.975 -8.066 -17.991 1.00 83.31 186 TYR A CA 1
ATOM 1478 C C . TYR A 1 186 ? 8.166 -7.587 -16.786 1.00 83.31 186 TYR A C 1
ATOM 1480 O O . TYR A 1 186 ? 8.373 -6.482 -16.277 1.00 83.31 186 TYR A O 1
ATOM 1488 N N . PHE A 1 187 ? 7.263 -8.450 -16.326 1.00 78.69 187 PHE A N 1
ATOM 1489 C CA . PHE A 1 187 ? 6.436 -8.231 -15.150 1.00 78.69 187 PHE A CA 1
ATOM 1490 C C . PHE A 1 187 ? 6.672 -9.345 -14.134 1.00 78.69 187 PHE A C 1
ATOM 1492 O O . PHE A 1 187 ? 6.522 -10.529 -14.445 1.00 78.69 187 PHE A O 1
ATOM 1499 N N . TRP A 1 188 ? 6.991 -8.963 -12.901 1.00 81.25 188 TRP A N 1
ATOM 1500 C CA . TRP A 1 188 ? 7.107 -9.899 -11.790 1.00 81.25 188 TRP A CA 1
ATOM 1501 C C . TRP A 1 188 ? 6.380 -9.372 -10.559 1.00 81.25 188 TRP A C 1
ATOM 1503 O O . TRP A 1 188 ? 6.771 -8.345 -10.011 1.00 81.25 188 TRP A O 1
ATOM 1513 N N . GLY A 1 189 ? 5.339 -10.087 -10.127 1.00 73.75 189 GLY A N 1
ATOM 1514 C CA . GLY A 1 189 ? 4.518 -9.728 -8.974 1.00 73.75 189 GLY A CA 1
ATOM 1515 C C . GLY A 1 189 ? 4.608 -10.741 -7.835 1.00 73.75 189 GLY A C 1
ATOM 1516 O O . GLY A 1 189 ? 4.441 -11.942 -8.050 1.00 73.75 189 GLY A O 1
ATOM 1517 N N . THR A 1 190 ? 4.838 -10.267 -6.611 1.00 68.38 190 THR A N 1
ATOM 1518 C CA . THR A 1 190 ? 4.810 -11.080 -5.385 1.00 68.38 190 THR A CA 1
ATOM 1519 C C . THR A 1 190 ? 4.364 -10.244 -4.185 1.00 68.38 190 THR A C 1
ATOM 1521 O O . THR A 1 190 ? 4.881 -9.158 -3.965 1.00 68.38 190 THR A O 1
ATOM 1524 N N . ASN A 1 191 ? 3.396 -10.733 -3.399 1.00 65.19 191 ASN A N 1
ATOM 1525 C CA . ASN A 1 191 ? 2.941 -10.112 -2.141 1.00 65.19 191 ASN A CA 1
ATOM 1526 C C . ASN A 1 191 ? 2.655 -8.592 -2.210 1.00 65.19 191 ASN A C 1
ATOM 1528 O O . ASN A 1 191 ? 3.000 -7.857 -1.293 1.00 65.19 191 ASN A O 1
ATOM 1532 N N . GLY A 1 192 ? 2.036 -8.110 -3.294 1.00 68.69 192 GLY A N 1
ATOM 1533 C CA . GLY A 1 192 ? 1.757 -6.677 -3.479 1.00 68.69 192 GLY A CA 1
ATOM 1534 C C . GLY A 1 192 ? 2.947 -5.859 -3.997 1.00 68.69 192 GLY A C 1
ATOM 1535 O O . GLY A 1 192 ? 2.800 -4.686 -4.312 1.00 68.69 192 GLY A O 1
ATOM 1536 N N . SER A 1 193 ? 4.118 -6.455 -4.174 1.00 74.38 193 SER A N 1
ATOM 1537 C CA . SER A 1 193 ? 5.225 -5.842 -4.900 1.00 74.38 193 SER A CA 1
ATOM 1538 C C . SER A 1 193 ? 5.195 -6.238 -6.364 1.00 74.38 193 SER A C 1
ATOM 1540 O O . SER A 1 193 ? 5.009 -7.414 -6.670 1.00 74.38 193 SER A O 1
ATOM 1542 N N . ASN A 1 194 ? 5.461 -5.284 -7.251 1.00 80.62 194 ASN A N 1
ATOM 1543 C CA . ASN A 1 194 ? 5.664 -5.548 -8.668 1.00 80.62 194 ASN A CA 1
ATOM 1544 C C . ASN A 1 194 ? 6.986 -4.933 -9.137 1.00 80.62 194 ASN A C 1
ATOM 1546 O O . ASN A 1 194 ? 7.264 -3.761 -8.888 1.00 80.62 194 ASN A O 1
ATOM 1550 N N . LEU A 1 195 ? 7.794 -5.733 -9.825 1.00 84.38 195 LEU A N 1
ATOM 1551 C CA . LEU A 1 195 ? 8.900 -5.265 -10.644 1.00 84.38 195 LEU A CA 1
ATOM 1552 C C . LEU A 1 195 ? 8.406 -5.169 -12.084 1.00 84.38 195 LEU A C 1
ATOM 1554 O O . LEU A 1 195 ? 7.952 -6.165 -12.654 1.00 84.38 195 LEU A O 1
ATOM 1558 N N . ILE A 1 196 ? 8.534 -3.980 -12.660 1.00 84.00 196 ILE A N 1
ATOM 1559 C CA . ILE A 1 196 ? 8.219 -3.730 -14.063 1.00 84.00 196 ILE A CA 1
ATOM 1560 C C . ILE A 1 196 ? 9.499 -3.289 -14.761 1.00 84.00 196 ILE A C 1
ATOM 1562 O O . ILE A 1 196 ? 10.216 -2.426 -14.245 1.00 84.00 196 ILE A O 1
ATOM 1566 N N . VAL A 1 197 ? 9.768 -3.890 -15.921 1.00 83.69 197 VAL A N 1
ATOM 1567 C CA . VAL A 1 197 ? 10.854 -3.523 -16.839 1.00 83.69 197 VAL A CA 1
ATOM 1568 C C . VAL A 1 197 ? 10.276 -3.439 -18.246 1.00 83.69 197 VAL A C 1
ATOM 1570 O O . VAL A 1 197 ? 9.718 -4.414 -18.734 1.00 83.69 197 VAL A O 1
ATOM 1573 N N . GLY A 1 198 ? 10.429 -2.304 -18.920 1.00 76.38 198 GLY A N 1
ATOM 1574 C CA . GLY A 1 198 ? 10.092 -2.174 -20.340 1.00 76.38 198 GLY A CA 1
ATOM 1575 C C . GLY A 1 198 ? 8.625 -1.969 -20.731 1.00 76.38 198 GLY A C 1
ATOM 1576 O O . GLY A 1 198 ? 8.287 -2.331 -21.856 1.00 76.38 198 GLY A O 1
ATOM 1577 N N . ALA A 1 199 ? 7.751 -1.490 -19.839 1.00 77.75 199 ALA A N 1
ATOM 1578 C CA . ALA A 1 199 ? 6.299 -1.466 -20.077 1.00 77.75 199 ALA A CA 1
ATOM 1579 C C . ALA A 1 199 ? 5.826 -0.273 -20.907 1.00 77.75 199 ALA A C 1
ATOM 1581 O O . ALA A 1 199 ? 6.539 0.713 -21.051 1.00 77.75 199 ALA A O 1
ATOM 1582 N N . ASP A 1 200 ? 4.619 -0.379 -21.460 1.00 76.00 200 ASP A N 1
ATOM 1583 C CA . ASP A 1 200 ? 3.861 0.756 -21.979 1.00 76.00 200 ASP A CA 1
ATOM 1584 C C . ASP A 1 200 ? 2.780 1.190 -20.974 1.00 76.00 200 ASP A C 1
ATOM 1586 O O . ASP A 1 200 ? 2.654 0.636 -19.878 1.00 76.00 200 ASP A O 1
ATOM 1590 N N . GLN A 1 201 ? 2.029 2.233 -21.329 1.00 74.81 201 GLN A N 1
ATOM 1591 C CA . GLN A 1 201 ? 1.009 2.800 -20.453 1.00 74.81 201 GLN A CA 1
ATOM 1592 C C . GLN A 1 201 ? -0.123 1.804 -20.150 1.00 74.81 201 GLN A C 1
ATOM 1594 O O . GLN A 1 201 ? -0.524 1.691 -18.993 1.00 74.81 201 GLN A O 1
ATOM 1599 N N . ASP A 1 202 ? -0.596 1.057 -21.151 1.00 77.81 202 ASP A N 1
ATOM 1600 C CA . ASP A 1 202 ? -1.721 0.126 -21.005 1.00 77.81 202 ASP A CA 1
ATOM 1601 C C . ASP A 1 202 ? -1.382 -0.988 -19.999 1.00 77.81 202 ASP A C 1
ATOM 1603 O O . ASP A 1 202 ? -2.174 -1.300 -19.106 1.00 77.81 202 ASP A O 1
ATOM 1607 N N . MET A 1 203 ? -0.165 -1.540 -20.068 1.00 76.06 203 MET A N 1
ATOM 1608 C CA . MET A 1 203 ? 0.278 -2.579 -19.130 1.00 76.06 203 MET A CA 1
ATOM 1609 C C . MET A 1 203 ? 0.479 -2.040 -17.709 1.00 76.06 203 MET A C 1
ATOM 1611 O O . MET A 1 203 ? 0.249 -2.762 -16.739 1.00 76.06 203 MET A O 1
ATOM 1615 N N . ILE A 1 204 ? 0.856 -0.768 -17.548 1.00 76.88 204 ILE A N 1
ATOM 1616 C CA . ILE A 1 204 ? 0.928 -0.128 -16.224 1.00 76.88 204 ILE A CA 1
ATOM 1617 C C . ILE A 1 204 ? -0.470 0.047 -15.631 1.00 76.88 204 ILE A C 1
ATOM 1619 O O . ILE A 1 204 ? -0.670 -0.255 -14.454 1.00 76.88 204 ILE A O 1
ATOM 1623 N N . GLU A 1 205 ? -1.447 0.469 -16.433 1.00 77.75 205 GLU A N 1
ATOM 1624 C CA . GLU A 1 205 ? -2.845 0.591 -16.007 1.00 77.75 205 GLU A CA 1
ATOM 1625 C C . GLU A 1 2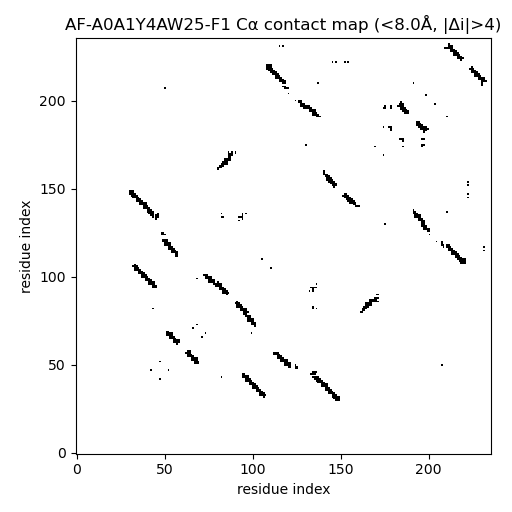05 ? -3.430 -0.754 -15.542 1.00 77.75 205 GLU A C 1
ATOM 1627 O O . GLU A 1 205 ? -4.106 -0.810 -14.510 1.00 77.75 205 GLU A O 1
ATOM 1632 N N . GLU A 1 206 ? -3.115 -1.859 -16.226 1.00 77.06 206 GLU A N 1
ATOM 1633 C CA . GLU A 1 206 ? -3.516 -3.204 -15.787 1.00 77.06 206 GLU A CA 1
ATOM 1634 C C . GLU A 1 206 ? -2.937 -3.567 -14.413 1.00 77.06 206 GLU A C 1
ATOM 1636 O O . GLU A 1 206 ? -3.652 -4.077 -13.544 1.00 77.06 206 GLU A O 1
ATOM 1641 N N . VAL A 1 207 ? -1.662 -3.254 -14.176 1.00 74.69 207 VAL A N 1
ATOM 1642 C CA . VAL A 1 207 ? -0.998 -3.520 -12.891 1.00 74.69 207 VAL A CA 1
ATOM 1643 C C . VAL A 1 207 ? -1.575 -2.661 -11.769 1.00 74.69 207 VAL A C 1
ATOM 1645 O O . VAL A 1 207 ? -1.733 -3.139 -10.645 1.00 74.69 207 VAL A O 1
ATOM 1648 N N . ILE A 1 208 ? -1.938 -1.411 -12.055 1.00 77.56 208 ILE A N 1
ATOM 1649 C CA . ILE A 1 208 ? -2.560 -0.503 -11.084 1.00 77.56 208 ILE A CA 1
ATOM 1650 C C . ILE A 1 208 ? -3.870 -1.087 -10.541 1.00 77.56 208 ILE A C 1
ATOM 1652 O O . ILE A 1 208 ? -4.123 -1.024 -9.335 1.00 77.56 208 ILE A O 1
ATOM 1656 N N . ASN A 1 209 ? -4.670 -1.735 -11.389 1.00 75.50 209 ASN A N 1
ATOM 1657 C CA . ASN A 1 209 ? -5.913 -2.379 -10.954 1.00 75.50 209 ASN A CA 1
ATOM 1658 C C . ASN A 1 209 ? -5.666 -3.524 -9.959 1.00 75.50 209 ASN A C 1
ATOM 1660 O O . ASN A 1 209 ? -6.470 -3.735 -9.050 1.00 75.50 209 ASN A O 1
ATOM 1664 N N . LEU A 1 210 ? -4.521 -4.213 -10.050 1.00 74.12 210 LEU A N 1
ATOM 1665 C CA . LEU A 1 210 ? -4.132 -5.242 -9.081 1.00 74.12 210 LEU A CA 1
ATOM 1666 C C . LEU A 1 210 ? -3.838 -4.679 -7.693 1.00 74.12 210 LEU A C 1
ATOM 1668 O O . LEU A 1 210 ? -3.725 -5.473 -6.762 1.00 74.12 210 LEU A O 1
ATOM 1672 N N . TYR A 1 211 ? -3.718 -3.363 -7.519 1.00 78.25 211 TYR A N 1
ATOM 1673 C CA . TYR A 1 211 ? -3.545 -2.718 -6.217 1.00 78.25 211 TYR A CA 1
ATOM 1674 C C . TYR A 1 211 ? -4.854 -2.288 -5.563 1.00 78.25 211 TYR A C 1
ATOM 1676 O O . TYR A 1 211 ? -4.852 -1.904 -4.395 1.00 78.25 211 TYR A O 1
ATOM 1684 N N . TRP A 1 212 ? -5.981 -2.375 -6.267 1.00 83.12 212 TRP A N 1
ATOM 1685 C CA . TRP A 1 212 ? -7.262 -1.997 -5.690 1.00 83.12 212 TRP A CA 1
ATOM 1686 C C . TRP A 1 212 ? -7.653 -2.993 -4.590 1.00 83.12 212 TRP A C 1
ATOM 1688 O O . TRP A 1 212 ? -7.758 -4.206 -4.810 1.00 83.12 212 TRP A O 1
ATOM 1698 N N . ARG A 1 213 ? -7.823 -2.499 -3.362 1.00 84.94 213 ARG A N 1
ATOM 1699 C CA . ARG A 1 213 ? -8.150 -3.308 -2.180 1.00 84.94 213 ARG A CA 1
ATOM 1700 C C . ARG A 1 213 ? -9.390 -2.773 -1.479 1.00 84.94 213 ARG A C 1
ATOM 1702 O O . ARG A 1 213 ? -9.614 -1.568 -1.432 1.00 84.94 213 ARG A O 1
ATOM 1709 N N . LYS A 1 214 ? -10.165 -3.686 -0.902 1.00 85.75 214 LYS A N 1
ATOM 1710 C CA . LYS A 1 214 ? -11.259 -3.415 0.035 1.00 85.75 214 LYS A CA 1
ATOM 1711 C C . LYS A 1 214 ? -10.959 -4.140 1.336 1.00 85.75 214 LYS A C 1
ATOM 1713 O O . LYS A 1 214 ? -10.726 -5.351 1.319 1.00 85.75 214 LYS A O 1
ATOM 1718 N N . LEU A 1 215 ? -10.957 -3.404 2.438 1.00 85.44 215 LEU A N 1
ATOM 1719 C CA . LEU A 1 215 ? -10.859 -3.948 3.781 1.00 85.44 215 LEU A CA 1
ATOM 1720 C C . LEU A 1 215 ? -12.140 -3.681 4.547 1.00 85.44 215 LEU A C 1
ATOM 1722 O O . LEU A 1 215 ? -12.708 -2.597 4.477 1.00 85.44 215 LEU A O 1
ATOM 1726 N N . ILE A 1 216 ? -12.569 -4.702 5.272 1.00 84.62 216 ILE A N 1
ATOM 1727 C CA . ILE A 1 216 ? -13.780 -4.692 6.080 1.00 84.62 216 ILE A CA 1
ATOM 1728 C C . ILE A 1 216 ? -13.366 -5.110 7.481 1.00 84.62 216 ILE A C 1
ATOM 1730 O O . ILE A 1 216 ? -12.742 -6.168 7.642 1.00 84.62 216 ILE A O 1
ATOM 1734 N N . ILE A 1 217 ? -13.716 -4.298 8.469 1.00 85.88 217 ILE A N 1
ATOM 1735 C CA . ILE A 1 217 ? -13.534 -4.589 9.884 1.00 85.88 217 ILE A CA 1
ATOM 1736 C C . ILE A 1 217 ? -14.898 -4.627 10.568 1.00 85.88 217 ILE A C 1
ATOM 1738 O O . ILE A 1 217 ? -15.751 -3.774 10.350 1.00 85.88 217 ILE A O 1
ATOM 1742 N N . HIS A 1 218 ? -15.085 -5.642 11.400 1.00 87.56 218 HIS A N 1
ATOM 1743 C CA . HIS A 1 218 ? -16.243 -5.782 12.269 1.00 87.56 218 HIS A CA 1
ATOM 1744 C C . HIS A 1 218 ? -15.759 -5.909 13.707 1.00 87.56 218 HIS A C 1
ATOM 1746 O O . HIS A 1 218 ? -14.887 -6.742 13.967 1.00 87.56 218 HIS A O 1
ATOM 1752 N N . VAL A 1 219 ? -16.327 -5.125 14.619 1.00 85.31 219 VAL A N 1
ATOM 1753 C CA . VAL A 1 219 ? -16.080 -5.177 16.063 1.00 85.31 219 VAL A CA 1
ATOM 1754 C C . VAL A 1 219 ? -17.413 -5.366 16.782 1.00 85.31 219 VAL A C 1
ATOM 1756 O O . VAL A 1 219 ? -18.279 -4.491 16.772 1.00 85.31 219 VAL A O 1
ATOM 1759 N N . ASP A 1 220 ? -17.568 -6.513 17.430 1.00 83.81 220 ASP A N 1
ATOM 1760 C CA . ASP A 1 220 ? -18.710 -6.835 18.274 1.00 83.81 220 ASP A CA 1
ATOM 1761 C C . ASP A 1 220 ? -18.676 -6.030 19.584 1.00 83.81 220 ASP A C 1
ATOM 1763 O O . ASP A 1 220 ? -17.617 -5.682 20.105 1.00 83.81 220 ASP A O 1
ATOM 1767 N N . GLY A 1 221 ? -19.841 -5.831 20.207 1.00 79.38 221 GLY A N 1
ATOM 1768 C CA . GLY A 1 221 ? -19.952 -5.134 21.500 1.00 79.38 221 GLY A CA 1
ATOM 1769 C C . GLY A 1 221 ? -19.322 -5.856 22.703 1.00 79.38 221 GLY A C 1
ATOM 1770 O O . GLY A 1 221 ? -19.377 -5.342 23.811 1.00 79.38 221 GLY A O 1
ATOM 1771 N N . ASN A 1 222 ? -18.760 -7.055 22.519 1.00 76.31 222 ASN A N 1
ATOM 1772 C CA . ASN A 1 222 ? -17.969 -7.777 23.527 1.00 76.31 222 ASN A CA 1
ATOM 1773 C C . ASN A 1 222 ? -16.446 -7.640 23.291 1.00 76.31 222 ASN A C 1
ATOM 1775 O O . ASN A 1 222 ? -15.666 -8.344 23.938 1.00 76.31 222 ASN A O 1
ATOM 1779 N N . GLY A 1 223 ? -16.034 -6.825 22.313 1.00 71.81 223 GLY A N 1
ATOM 1780 C CA . GLY A 1 223 ? -14.643 -6.632 21.907 1.00 71.81 223 GLY A CA 1
ATOM 1781 C C . GLY A 1 223 ? -14.074 -7.705 20.966 1.00 71.81 223 GLY A C 1
ATOM 1782 O O . GLY A 1 223 ? -12.900 -7.610 20.598 1.00 71.81 223 GLY A O 1
ATOM 1783 N N . SER A 1 224 ? -14.840 -8.731 20.556 1.00 78.31 224 SER A N 1
ATOM 1784 C CA . SER A 1 224 ? -14.398 -9.621 19.472 1.00 78.31 224 SER A CA 1
ATOM 1785 C C . SER A 1 224 ? -14.424 -8.893 18.139 1.00 78.31 224 SER A C 1
ATOM 1787 O O . SER A 1 224 ? -15.266 -8.035 17.908 1.00 78.31 224 SER A O 1
ATOM 1789 N N . TYR A 1 225 ? -13.492 -9.227 17.249 1.00 79.44 225 TYR A N 1
ATOM 1790 C CA . TYR A 1 225 ? -13.410 -8.562 15.958 1.00 79.44 225 TYR A CA 1
ATOM 1791 C C . TYR A 1 225 ? -13.013 -9.526 14.843 1.00 79.44 225 TYR A C 1
ATOM 1793 O O . TYR A 1 225 ? -12.455 -10.604 15.078 1.00 79.44 225 TYR A O 1
ATOM 1801 N N . SER A 1 226 ? -13.295 -9.113 13.612 1.00 83.44 226 SER A N 1
ATOM 1802 C CA . SER A 1 226 ? -12.833 -9.784 12.403 1.00 83.44 226 SER A CA 1
ATOM 1803 C C . SER A 1 226 ? -12.409 -8.765 11.355 1.00 83.44 226 SER A C 1
ATOM 1805 O O . SER A 1 226 ? -13.011 -7.702 11.231 1.00 83.44 226 SER A O 1
ATOM 1807 N N . VAL A 1 227 ? -11.359 -9.098 10.607 1.00 83.31 227 VAL A N 1
ATOM 1808 C CA . VAL A 1 227 ? -10.866 -8.301 9.482 1.00 83.31 227 VAL A CA 1
ATOM 1809 C C . VAL A 1 227 ? -10.873 -9.180 8.243 1.00 83.31 227 VAL A C 1
ATOM 1811 O O . VAL A 1 227 ? -10.440 -10.334 8.286 1.00 83.31 227 VAL A O 1
ATOM 1814 N N . SER A 1 228 ? -11.352 -8.640 7.127 1.00 84.38 228 SER A N 1
ATOM 1815 C CA . SER A 1 228 ? -11.252 -9.291 5.823 1.00 84.38 228 SER A CA 1
ATOM 1816 C C . SER A 1 228 ? -10.722 -8.323 4.772 1.00 84.38 228 SER A C 1
ATOM 1818 O O . SER A 1 228 ? -11.058 -7.142 4.782 1.00 84.38 228 SER A O 1
ATOM 1820 N N . MET A 1 229 ? -9.890 -8.834 3.865 1.00 80.69 229 MET A N 1
ATOM 1821 C CA . MET A 1 229 ? -9.326 -8.089 2.740 1.00 80.69 229 MET A CA 1
ATOM 1822 C C . MET A 1 229 ? -9.723 -8.774 1.432 1.00 80.69 229 MET A C 1
ATOM 1824 O O . MET A 1 229 ? -9.674 -10.001 1.329 1.00 80.69 229 MET A O 1
ATOM 1828 N N . LYS A 1 230 ? -10.115 -7.982 0.433 1.00 82.12 230 LYS A N 1
ATOM 1829 C CA . LYS A 1 230 ? -10.487 -8.439 -0.912 1.00 82.12 230 LYS A CA 1
ATOM 1830 C C . LYS A 1 230 ? -9.868 -7.529 -1.973 1.00 82.12 230 LYS A C 1
ATOM 1832 O O . LYS A 1 230 ? -9.584 -6.361 -1.699 1.00 82.12 230 LYS A O 1
ATOM 1837 N N . ILE A 1 231 ? -9.681 -8.046 -3.187 1.00 74.12 231 ILE A N 1
ATOM 1838 C CA . ILE A 1 231 ? -9.424 -7.199 -4.357 1.00 74.12 231 ILE A CA 1
ATOM 1839 C C . ILE A 1 231 ? -10.720 -6.448 -4.649 1.00 74.12 231 ILE A C 1
ATOM 1841 O O . ILE A 1 231 ? -11.786 -7.052 -4.755 1.00 74.12 231 ILE A O 1
ATOM 1845 N N . ALA A 1 232 ? -10.644 -5.128 -4.723 1.00 64.94 232 ALA A N 1
ATOM 1846 C CA . ALA A 1 232 ? -11.805 -4.320 -5.050 1.00 64.94 232 ALA A CA 1
ATOM 1847 C C . ALA A 1 232 ? -11.944 -4.264 -6.578 1.00 64.94 232 ALA A C 1
ATOM 1849 O O . ALA A 1 232 ? -11.024 -3.851 -7.273 1.00 64.94 232 ALA A O 1
ATOM 1850 N N . GLY A 1 233 ? -13.064 -4.769 -7.098 1.00 57.97 233 GLY A N 1
ATOM 1851 C CA . GLY A 1 233 ? -13.330 -4.864 -8.540 1.00 57.97 233 GLY A CA 1
ATOM 1852 C C . GLY A 1 233 ? -13.423 -6.292 -9.091 1.00 57.97 233 GLY A C 1
ATOM 1853 O O . GLY A 1 233 ? -13.959 -6.474 -10.1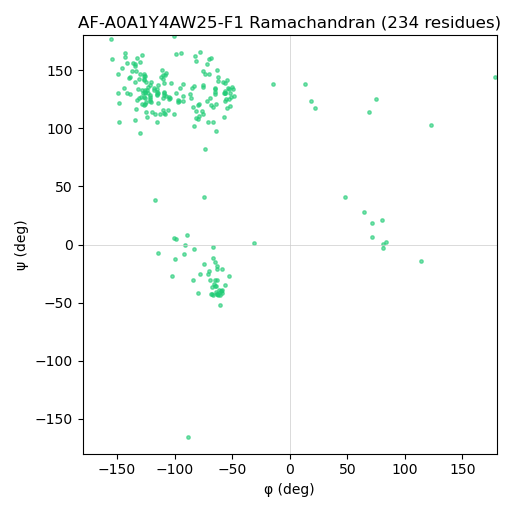83 1.00 57.97 233 GLY A O 1
ATOM 1854 N N . GLU A 1 234 ? -12.997 -7.316 -8.344 1.00 51.44 234 GLU A N 1
ATOM 1855 C CA . GLU A 1 234 ? -13.443 -8.686 -8.626 1.00 51.44 234 GLU A CA 1
ATOM 1856 C C . GLU A 1 234 ? -14.876 -8.837 -8.100 1.00 51.44 234 GLU A C 1
ATOM 1858 O O . GLU A 1 234 ? -15.131 -8.687 -6.906 1.00 51.44 234 GLU A O 1
ATOM 1863 N N . ASN A 1 235 ? -15.820 -9.041 -9.020 1.00 41.22 235 ASN A N 1
ATOM 1864 C CA . ASN A 1 235 ? -17.250 -9.081 -8.730 1.00 41.22 235 ASN A CA 1
ATOM 1865 C C . ASN A 1 235 ? -17.628 -10.098 -7.638 1.00 41.22 235 ASN A C 1
ATOM 1867 O O . ASN A 1 235 ? -17.132 -11.228 -7.611 1.00 41.22 235 ASN A O 1
ATOM 1871 N N . GLU A 1 236 ? -18.594 -9.671 -6.819 1.00 37.34 236 GLU A N 1
ATOM 1872 C CA . GLU A 1 236 ? -19.645 -10.513 -6.232 1.00 37.34 236 GLU A CA 1
ATOM 1873 C C . GLU A 1 236 ? -20.396 -11.348 -7.286 1.00 37.34 236 GLU A C 1
ATOM 1875 O O . GLU A 1 236 ? -20.620 -10.850 -8.415 1.00 37.34 236 GLU A O 1
#

Sequence (236 aa):
MCIGLFSCEKDEVITEVPEPTPEEPAPEPEPAHYVDITYTLNCSEDLLKYVIPQVTYMGDDGKEVTVQITDTDWMQINNDARFGVTFGDGSSSSANIMTWTRKLHWEEFPVDDEIIVSYVPKTDMPEYEKTSVDLFYGDYSIAYHFVDEENGSIISQKDETGDISYTLDETKEELLDLVDKTGEPYFWGTNGSNLIVGADQDMIEEVINLYWRKLIIHVDGNGSYSVSMKIAGENE

Solvent-accessible surface area (backbone atoms only — not comparable to full-atom values): 13818 Å² total; per-residue (Å²): 133,86,92,86,85,90,84,89,82,76,86,79,77,83,71,80,73,76,75,79,75,79,73,75,77,72,78,74,79,74,69,55,52,39,38,37,42,34,41,38,43,37,34,13,54,60,40,53,64,41,31,46,53,30,41,34,34,71,38,97,87,76,43,82,44,75,45,47,70,90,74,52,93,52,48,72,44,92,51,94,38,40,40,38,41,34,28,54,76,70,49,72,52,73,26,53,34,45,32,34,37,42,78,48,79,40,73,67,73,60,42,80,49,52,40,36,40,40,52,44,75,46,96,77,43,70,81,54,57,55,89,47,80,49,47,33,38,52,50,75,42,60,28,42,41,39,40,30,60,82,81,70,46,76,50,76,53,71,66,78,85,70,74,44,75,48,76,43,80,58,34,69,66,58,53,51,52,47,22,70,72,70,72,45,46,46,77,48,76,56,98,56,33,34,43,44,30,32,44,54,68,69,62,50,54,58,54,40,54,75,61,17,32,31,38,40,40,40,35,46,80,85,74,50,69,52,74,50,78,45,62,49,82,68,80,132